Protein AF-A0AAN0IPA4-F1 (afdb_monomer_lite)

Structure (mmCIF, N/CA/C/O backbone):
data_AF-A0AAN0IPA4-F1
#
_entry.id   AF-A0AAN0IPA4-F1
#
loop_
_atom_site.group_PDB
_atom_site.id
_atom_site.type_symbol
_atom_site.label_atom_id
_atom_site.label_alt_id
_atom_site.label_comp_id
_atom_site.label_asym_id
_atom_site.label_entity_id
_atom_site.label_seq_id
_atom_site.pdbx_PDB_ins_code
_atom_site.Cartn_x
_atom_site.Cartn_y
_atom_site.Cartn_z
_atom_site.occupancy
_atom_site.B_iso_or_equiv
_atom_site.auth_seq_id
_atom_site.auth_comp_id
_atom_site.auth_asym_id
_atom_site.auth_atom_id
_atom_site.pdbx_PDB_model_num
ATOM 1 N N . MET A 1 1 ? -4.399 0.364 12.585 1.00 67.50 1 MET A N 1
ATOM 2 C CA . MET A 1 1 ? -4.361 1.709 13.216 1.00 67.50 1 MET A CA 1
ATOM 3 C C . MET A 1 1 ? -5.754 2.049 13.728 1.00 67.50 1 MET A C 1
ATOM 5 O O . MET A 1 1 ? -6.696 1.786 12.995 1.00 67.50 1 MET A O 1
ATOM 9 N N . GLU A 1 2 ? -5.899 2.590 14.943 1.00 70.50 2 GLU A N 1
ATOM 10 C CA . GLU A 1 2 ? -7.195 3.084 15.447 1.00 70.50 2 GLU A CA 1
ATOM 11 C C . GLU A 1 2 ? -7.495 4.494 14.913 1.00 70.50 2 GLU A C 1
ATOM 13 O O . GLU A 1 2 ? -6.605 5.346 14.853 1.00 70.50 2 GLU A O 1
ATOM 18 N N . LEU A 1 3 ? -8.749 4.732 14.540 1.00 69.50 3 LEU A N 1
ATOM 19 C CA . LEU A 1 3 ? -9.300 6.012 14.109 1.00 69.50 3 LEU A CA 1
ATOM 20 C C . LEU A 1 3 ? -10.407 6.475 15.068 1.00 69.50 3 LEU A C 1
ATOM 22 O O . LEU A 1 3 ? -11.011 5.651 15.762 1.00 69.50 3 LEU A O 1
ATOM 26 N N . PRO A 1 4 ? -10.727 7.784 15.094 1.00 69.62 4 PRO A N 1
ATOM 27 C CA . PRO A 1 4 ? -12.034 8.219 15.576 1.00 69.62 4 PRO A CA 1
ATOM 28 C C . PRO A 1 4 ? -13.137 7.497 14.786 1.00 69.62 4 PRO A C 1
ATOM 30 O O . PRO A 1 4 ? -12.984 7.279 13.584 1.00 69.62 4 PRO A O 1
ATOM 33 N N . LEU A 1 5 ? -14.222 7.118 15.469 1.00 67.25 5 LEU A N 1
ATOM 34 C CA . LEU A 1 5 ? -15.332 6.381 14.863 1.00 67.25 5 LEU A CA 1
ATOM 35 C C . LEU A 1 5 ? -15.848 7.141 13.634 1.00 67.25 5 LEU A C 1
ATOM 37 O O . LEU A 1 5 ? -16.244 8.301 13.754 1.00 67.25 5 LEU A O 1
ATOM 41 N N . THR A 1 6 ? -15.820 6.504 12.466 1.00 74.62 6 THR A N 1
ATOM 42 C CA . THR A 1 6 ? -16.321 7.125 11.236 1.00 74.62 6 THR A CA 1
ATOM 43 C C . THR A 1 6 ? -17.845 7.053 11.167 1.00 74.62 6 THR A C 1
ATOM 45 O O . THR A 1 6 ? -18.489 6.300 11.903 1.00 74.62 6 THR A O 1
ATOM 48 N N . VAL A 1 7 ? -18.440 7.806 10.237 1.00 70.44 7 VAL A N 1
ATOM 49 C CA . VAL A 1 7 ? -19.894 7.808 9.987 1.00 70.44 7 VAL A CA 1
ATOM 50 C C . VAL A 1 7 ? -20.424 6.406 9.645 1.00 70.44 7 VAL A C 1
ATOM 52 O O . VAL A 1 7 ? -21.567 6.085 9.961 1.00 70.44 7 VAL A O 1
ATOM 55 N N . HIS A 1 8 ? -19.588 5.543 9.057 1.00 76.44 8 HIS A N 1
ATOM 56 C CA . HIS A 1 8 ? -19.935 4.155 8.728 1.00 76.44 8 HIS A CA 1
ATOM 57 C C . HIS A 1 8 ? -19.647 3.165 9.868 1.00 76.44 8 HIS A C 1
ATOM 59 O O . HIS A 1 8 ? -19.774 1.958 9.678 1.00 76.44 8 HIS A O 1
ATOM 65 N N . GLY A 1 9 ? -19.266 3.652 11.052 1.00 77.81 9 GLY A N 1
ATOM 66 C CA . GLY A 1 9 ? -18.985 2.821 12.221 1.00 77.81 9 GLY A CA 1
ATOM 67 C C . GLY A 1 9 ? -17.629 2.116 12.182 1.00 77.81 9 GLY A C 1
ATOM 68 O O . GLY A 1 9 ? -17.399 1.216 12.989 1.00 77.81 9 GLY A O 1
ATOM 69 N N . ASN A 1 10 ? -16.722 2.511 11.282 1.00 81.44 10 ASN A N 1
ATOM 70 C CA . ASN A 1 10 ? -15.380 1.944 11.236 1.00 81.44 10 ASN A CA 1
ATOM 71 C C . ASN A 1 10 ? -14.501 2.585 12.308 1.00 81.44 10 ASN A C 1
ATOM 73 O O . ASN A 1 10 ? -14.514 3.801 12.511 1.00 81.44 10 ASN A O 1
ATOM 77 N N . LYS A 1 11 ? -13.730 1.747 13.001 1.00 81.75 11 LYS A N 1
ATOM 78 C CA . LYS A 1 11 ? -12.810 2.174 14.064 1.00 81.75 11 LYS A CA 1
ATOM 79 C C . LYS A 1 11 ? -11.352 1.927 13.687 1.00 81.75 11 LYS A C 1
ATOM 81 O O . LYS A 1 11 ? -10.454 2.552 14.247 1.00 81.75 11 LYS A O 1
ATOM 86 N N . TYR A 1 12 ? -11.099 1.040 12.735 1.00 84.06 12 TYR A N 1
ATOM 87 C CA . TYR A 1 12 ? -9.761 0.605 12.381 1.00 84.06 12 TYR A CA 1
ATOM 88 C C . TYR A 1 12 ? -9.463 0.882 10.911 1.00 84.06 12 TYR A C 1
ATOM 90 O O . TYR A 1 12 ? -10.352 0.897 10.064 1.00 84.06 12 TYR A O 1
ATOM 98 N N . VAL A 1 13 ? -8.182 1.080 10.611 1.00 85.38 13 VAL A N 1
ATOM 99 C CA . VAL A 1 13 ? -7.646 0.980 9.250 1.00 85.38 13 VAL A CA 1
ATOM 100 C C . VAL A 1 13 ? -6.780 -0.259 9.173 1.00 85.38 13 VAL A C 1
ATOM 102 O O . VAL A 1 13 ? -5.810 -0.393 9.936 1.00 85.38 13 VAL A O 1
ATOM 105 N N . THR A 1 14 ? -7.124 -1.114 8.218 1.00 87.50 14 THR A N 1
ATOM 106 C CA . THR A 1 14 ? -6.345 -2.277 7.812 1.00 87.50 14 THR A CA 1
ATOM 107 C C . THR A 1 14 ? -5.532 -1.899 6.587 1.00 87.50 14 THR A C 1
ATOM 109 O O . THR A 1 14 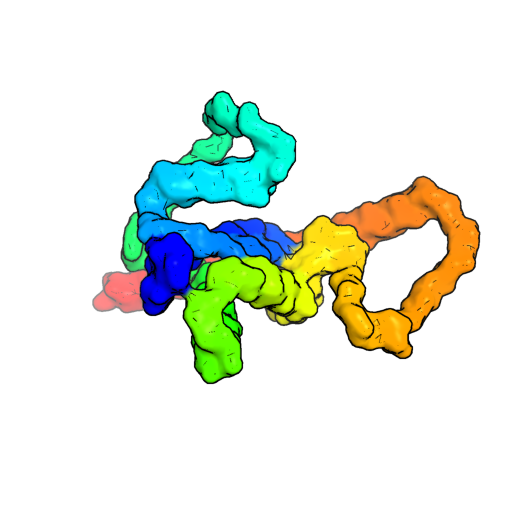? -6.071 -1.383 5.611 1.00 87.50 14 THR A O 1
ATOM 112 N N . VAL A 1 15 ? -4.222 -2.131 6.647 1.00 87.44 15 VAL A N 1
ATOM 113 C CA . VAL A 1 15 ? -3.296 -1.787 5.568 1.00 87.44 15 VAL A CA 1
ATOM 114 C C . VAL A 1 15 ? -2.638 -3.059 5.060 1.00 87.44 15 VAL A C 1
ATOM 116 O O . VAL A 1 15 ? -1.969 -3.757 5.822 1.00 87.44 15 VAL A O 1
ATOM 119 N N . PHE A 1 16 ? -2.796 -3.336 3.771 1.00 87.88 16 PHE A N 1
ATOM 120 C CA . PHE A 1 16 ? -2.086 -4.402 3.079 1.00 87.88 16 PHE A CA 1
ATOM 121 C C . PHE A 1 16 ? -0.888 -3.809 2.347 1.00 87.88 16 PHE A C 1
ATOM 123 O O . PHE A 1 16 ? -1.014 -2.807 1.645 1.00 87.88 16 PHE A O 1
ATOM 130 N N . MET A 1 17 ? 0.282 -4.425 2.523 1.00 86.12 17 MET A N 1
ATOM 131 C CA . MET A 1 17 ? 1.510 -4.001 1.860 1.00 86.12 17 MET A CA 1
ATOM 132 C C . MET A 1 17 ? 2.147 -5.167 1.112 1.00 86.12 17 MET A C 1
ATOM 134 O O . MET A 1 17 ? 2.497 -6.180 1.722 1.00 86.12 17 MET A O 1
ATOM 138 N N . ASP A 1 18 ? 2.403 -4.982 -0.183 1.00 85.44 18 ASP A N 1
ATOM 139 C CA . ASP A 1 18 ? 3.318 -5.857 -0.907 1.00 85.44 18 ASP A CA 1
ATOM 140 C C . ASP A 1 18 ? 4.762 -5.549 -0.496 1.00 85.44 18 ASP A C 1
ATOM 142 O O . ASP A 1 18 ? 5.279 -4.440 -0.657 1.00 85.44 18 ASP A O 1
ATOM 146 N N . TYR A 1 19 ? 5.454 -6.556 0.023 1.00 81.69 19 TYR A N 1
ATOM 147 C CA . TYR A 1 19 ? 6.811 -6.406 0.522 1.00 81.69 19 TYR A CA 1
ATOM 148 C C . TYR A 1 19 ? 7.855 -6.167 -0.575 1.00 81.69 19 TYR A C 1
ATOM 150 O O . TYR A 1 19 ? 8.918 -5.627 -0.250 1.00 81.69 19 TYR A O 1
ATOM 158 N N . LEU A 1 20 ? 7.606 -6.532 -1.836 1.00 79.56 20 LEU A N 1
ATOM 159 C CA . LEU A 1 20 ? 8.566 -6.288 -2.916 1.00 79.56 20 LEU A CA 1
ATOM 160 C C . LEU A 1 20 ? 8.478 -4.845 -3.416 1.00 79.56 20 LEU A C 1
ATOM 162 O O . LEU A 1 20 ? 9.451 -4.092 -3.331 1.00 79.56 20 LEU A O 1
ATOM 166 N N . THR A 1 21 ? 7.310 -4.461 -3.922 1.00 81.19 21 THR A N 1
ATOM 167 C CA . THR A 1 21 ? 7.078 -3.148 -4.538 1.00 81.19 21 THR A CA 1
ATOM 168 C C . THR A 1 21 ? 6.873 -2.047 -3.506 1.00 81.19 21 THR A C 1
ATOM 170 O O . THR A 1 21 ? 7.028 -0.871 -3.828 1.00 81.19 21 THR A O 1
ATOM 173 N N . LYS A 1 22 ? 6.557 -2.420 -2.257 1.00 84.19 22 LYS A N 1
ATOM 174 C CA . LYS A 1 22 ? 6.062 -1.518 -1.208 1.00 84.19 22 LYS A CA 1
ATOM 175 C C . LYS A 1 22 ? 4.728 -0.875 -1.578 1.00 84.19 22 LYS A C 1
ATOM 177 O O . LYS A 1 22 ? 4.413 0.185 -1.046 1.00 84.19 22 LYS A O 1
ATOM 182 N N . TRP A 1 23 ? 3.973 -1.486 -2.493 1.00 87.19 23 TRP A N 1
ATOM 183 C CA . TRP A 1 23 ? 2.603 -1.095 -2.797 1.00 87.19 23 TRP A CA 1
ATOM 184 C C . TRP A 1 23 ? 1.730 -1.240 -1.557 1.00 87.19 23 TRP A C 1
ATOM 186 O O . TRP A 1 23 ? 1.904 -2.187 -0.793 1.00 87.19 23 TRP A O 1
ATOM 196 N N . VAL A 1 24 ? 0.831 -0.283 -1.359 1.00 89.31 24 VAL A N 1
ATOM 197 C CA . VAL A 1 24 ? 0.000 -0.169 -0.167 1.00 89.31 24 VAL A CA 1
ATOM 198 C C . VAL A 1 24 ? -1.440 0.069 -0.572 1.00 89.31 24 VAL A C 1
ATOM 200 O O . VAL A 1 24 ? -1.724 0.974 -1.357 1.00 89.31 24 VAL A O 1
ATOM 203 N N . GLU A 1 25 ? -2.336 -0.681 0.056 1.00 89.31 25 GLU A N 1
ATOM 204 C CA . GLU A 1 25 ? -3.775 -0.455 0.006 1.00 89.31 25 GLU A CA 1
ATOM 205 C C . GLU A 1 25 ? -4.329 -0.415 1.426 1.00 89.31 25 GLU A C 1
ATOM 207 O O . GLU A 1 25 ? -3.906 -1.182 2.292 1.00 89.31 25 GLU A O 1
ATOM 212 N N . ALA A 1 26 ? -5.231 0.530 1.685 1.00 89.38 26 ALA A N 1
ATOM 213 C CA . ALA A 1 26 ? -5.757 0.785 3.019 1.00 89.38 26 ALA A CA 1
ATOM 214 C C . ALA A 1 26 ? -7.278 0.778 2.971 1.00 89.38 26 ALA A C 1
ATOM 216 O O . ALA A 1 26 ? -7.870 1.482 2.151 1.00 89.38 26 ALA A O 1
ATOM 217 N N . PHE A 1 27 ? -7.877 0.017 3.880 1.00 87.88 27 PHE A N 1
ATOM 218 C CA . PHE A 1 27 ? -9.312 -0.206 3.952 1.00 87.88 27 PHE A CA 1
ATOM 219 C C . PHE A 1 27 ? -9.818 0.109 5.356 1.00 87.88 27 PHE A C 1
ATOM 221 O O . PHE A 1 27 ? -9.127 -0.192 6.340 1.00 87.88 27 PHE A O 1
ATOM 228 N N . PRO A 1 28 ? -11.006 0.714 5.471 1.00 87.00 28 PRO A N 1
ATOM 229 C CA . PRO A 1 28 ? -11.649 0.875 6.758 1.00 87.00 28 PRO A CA 1
ATOM 230 C C . PRO A 1 28 ? -12.176 -0.479 7.254 1.00 87.00 28 PRO A C 1
ATOM 232 O O . PRO A 1 28 ? -12.646 -1.304 6.473 1.00 87.00 28 PRO A O 1
ATOM 235 N N . ALA A 1 29 ? -12.081 -0.711 8.559 1.00 85.19 29 ALA A N 1
ATOM 236 C CA . ALA A 1 29 ? -12.524 -1.934 9.211 1.00 85.19 29 ALA A CA 1
ATOM 237 C C . ALA A 1 29 ? -13.272 -1.617 10.514 1.00 85.19 29 ALA A C 1
ATOM 239 O O . ALA A 1 29 ? -12.876 -0.743 11.298 1.00 85.19 29 ALA A O 1
ATOM 240 N N . ALA A 1 30 ? -14.360 -2.347 10.754 1.00 80.88 30 ALA A N 1
ATOM 241 C CA . ALA A 1 30 ? -15.161 -2.219 11.968 1.00 80.88 30 ALA A CA 1
ATOM 242 C C . ALA A 1 30 ? -14.465 -2.852 13.185 1.00 80.88 30 ALA A C 1
ATOM 244 O O . ALA A 1 30 ? -14.534 -2.307 14.287 1.00 80.88 30 ALA A O 1
ATOM 245 N N . ASP A 1 31 ? -13.744 -3.957 12.981 1.00 80.56 31 ASP A N 1
ATOM 246 C CA . ASP A 1 31 ? -13.006 -4.671 14.020 1.00 80.56 31 ASP A CA 1
ATOM 247 C C . ASP A 1 31 ? -11.623 -5.147 13.533 1.00 80.56 31 ASP A C 1
ATOM 249 O O . ASP A 1 31 ? -11.317 -5.132 12.340 1.00 80.56 31 ASP A O 1
ATOM 253 N N . GLU A 1 32 ? -10.765 -5.524 14.484 1.00 81.12 32 GLU A N 1
ATOM 254 C CA . GLU A 1 32 ? -9.395 -6.007 14.251 1.00 81.12 32 GLU A CA 1
ATOM 255 C C . GLU A 1 32 ? -9.285 -7.543 14.272 1.00 81.12 32 GLU A C 1
ATOM 257 O O . GLU A 1 32 ? -8.198 -8.099 14.457 1.00 81.12 32 GLU A O 1
ATOM 262 N N . THR A 1 33 ? -10.412 -8.252 14.130 1.00 83.44 33 THR A N 1
ATOM 263 C CA . THR A 1 33 ? -10.424 -9.716 14.203 1.00 83.44 33 THR A CA 1
ATOM 264 C C . THR A 1 33 ? -9.683 -10.333 13.018 1.00 83.44 33 THR A C 1
ATOM 266 O O . THR A 1 33 ? -9.640 -9.790 11.911 1.00 83.44 33 THR A O 1
ATOM 269 N N . SER A 1 34 ? -9.073 -11.501 13.241 1.00 75.62 34 SER A N 1
ATOM 270 C CA . SER A 1 34 ? -8.354 -12.206 12.171 1.00 75.62 34 SER A CA 1
ATOM 271 C C . SER A 1 34 ? -9.301 -12.624 11.045 1.00 75.62 34 SER A C 1
ATOM 273 O O . SER A 1 34 ? -8.896 -12.647 9.887 1.00 75.62 34 SER A O 1
ATOM 275 N N . GLU A 1 35 ? -10.553 -12.928 11.380 1.00 79.25 35 GLU A N 1
ATOM 276 C CA . GLU A 1 35 ? -11.618 -13.276 10.451 1.00 79.25 35 GLU A CA 1
ATOM 277 C C . GLU A 1 35 ? -11.979 -12.089 9.551 1.00 79.25 35 GLU A C 1
ATOM 279 O O . GLU A 1 35 ? -11.977 -12.240 8.329 1.00 79.25 35 GLU A O 1
ATOM 284 N N . ALA A 1 36 ? -12.211 -10.901 10.122 1.00 81.38 36 ALA A N 1
ATOM 285 C CA . ALA A 1 36 ? -12.517 -9.704 9.340 1.00 81.38 36 ALA A CA 1
ATOM 286 C C . ALA A 1 36 ? -11.356 -9.308 8.419 1.00 81.38 36 ALA A C 1
ATOM 288 O O . ALA A 1 36 ? -11.566 -9.023 7.240 1.00 81.38 36 ALA A O 1
ATOM 289 N N . ILE A 1 37 ? -10.117 -9.358 8.922 1.00 83.12 37 ILE A N 1
ATOM 290 C CA . ILE A 1 37 ? -8.920 -9.075 8.117 1.00 83.12 37 ILE A CA 1
ATOM 291 C C . ILE A 1 37 ? -8.762 -10.102 6.990 1.00 83.12 37 ILE A C 1
ATOM 293 O O . ILE A 1 37 ? -8.400 -9.730 5.874 1.00 83.12 37 ILE A O 1
ATOM 297 N N . ALA A 1 38 ? -9.033 -11.384 7.254 1.00 82.12 38 ALA A N 1
ATOM 298 C CA . ALA A 1 38 ? -8.961 -12.421 6.231 1.00 82.12 38 ALA A CA 1
ATOM 299 C C . ALA A 1 38 ? -9.985 -12.178 5.118 1.00 82.12 38 ALA A C 1
ATOM 301 O O . ALA A 1 38 ? -9.611 -12.265 3.950 1.00 82.12 38 ALA A O 1
ATOM 302 N N . ILE A 1 39 ? -11.228 -11.839 5.477 1.00 81.62 39 ILE A N 1
ATOM 303 C CA . ILE A 1 39 ? -12.301 -11.514 4.526 1.00 81.62 39 ILE A CA 1
ATOM 304 C C . ILE A 1 39 ? -11.916 -10.302 3.673 1.00 81.62 39 ILE A C 1
ATOM 306 O O . ILE A 1 39 ? -12.011 -10.369 2.450 1.00 81.62 39 ILE A O 1
ATOM 310 N N . LEU A 1 40 ? -11.417 -9.227 4.296 1.00 84.44 40 LEU A N 1
ATOM 311 C CA . LEU A 1 40 ? -10.922 -8.050 3.572 1.00 84.44 40 LEU A CA 1
ATOM 312 C C . LEU A 1 40 ? -9.794 -8.414 2.604 1.00 84.44 40 LEU A C 1
ATOM 314 O O . LEU A 1 40 ? -9.804 -7.974 1.461 1.00 84.44 40 LEU A O 1
ATOM 318 N N . LEU A 1 41 ? -8.837 -9.243 3.032 1.00 83.81 41 LEU A N 1
ATOM 319 C CA . LEU A 1 41 ? -7.732 -9.663 2.174 1.00 83.81 41 LEU A CA 1
ATOM 320 C C . LEU A 1 41 ? -8.234 -10.383 0.917 1.00 83.81 41 LEU A C 1
ATOM 322 O O . LEU A 1 41 ? -7.754 -10.100 -0.178 1.00 83.81 41 LEU A O 1
ATOM 326 N N . ALA A 1 42 ? -9.168 -11.325 1.038 1.00 79.75 42 ALA A N 1
ATOM 327 C CA . ALA A 1 42 ? -9.629 -12.019 -0.159 1.00 79.75 42 ALA A CA 1
ATOM 328 C C . ALA A 1 42 ? -10.509 -11.144 -1.035 1.00 79.75 42 ALA A C 1
ATOM 330 O O . ALA A 1 42 ? -10.289 -11.125 -2.240 1.00 79.75 42 ALA A O 1
ATOM 331 N N . ASN A 1 43 ? -11.466 -10.430 -0.447 1.00 80.94 43 ASN A N 1
ATOM 332 C CA . ASN A 1 43 ? -12.444 -9.682 -1.225 1.00 80.94 43 ASN A CA 1
ATOM 333 C C . ASN A 1 43 ? -11.818 -8.464 -1.899 1.00 80.94 43 ASN A C 1
ATOM 335 O O . ASN A 1 43 ? -12.138 -8.184 -3.043 1.00 80.94 43 ASN A O 1
ATOM 339 N N . GLU A 1 44 ? -10.916 -7.756 -1.220 1.00 83.25 44 GLU A N 1
ATOM 340 C CA . GLU A 1 44 ? -10.379 -6.499 -1.746 1.00 83.25 44 GLU A CA 1
ATOM 341 C C . GLU A 1 44 ? -9.083 -6.698 -2.539 1.00 83.25 44 GLU A C 1
ATOM 343 O O . GLU A 1 44 ? -8.864 -6.018 -3.537 1.00 83.25 44 GLU A O 1
ATOM 348 N N . ILE A 1 45 ? -8.217 -7.636 -2.130 1.00 82.69 45 ILE A N 1
ATOM 349 C CA . ILE A 1 45 ? -6.871 -7.770 -2.718 1.00 82.69 45 ILE A CA 1
ATOM 350 C C . ILE A 1 45 ? -6.781 -8.918 -3.723 1.00 82.69 45 ILE A C 1
ATOM 352 O O . ILE A 1 45 ? -6.166 -8.768 -4.777 1.00 82.69 45 ILE A O 1
ATOM 356 N N . ILE A 1 46 ? -7.333 -10.089 -3.403 1.00 76.50 46 ILE A N 1
ATOM 357 C CA . ILE A 1 46 ? -7.036 -11.318 -4.163 1.00 76.50 46 ILE A CA 1
ATOM 358 C C . ILE A 1 46 ? -8.109 -11.611 -5.205 1.00 76.50 46 ILE A C 1
ATOM 360 O O . ILE A 1 46 ? -7.785 -11.953 -6.342 1.00 76.50 46 ILE A O 1
ATOM 364 N N . PHE A 1 47 ? -9.373 -11.452 -4.828 1.00 76.50 47 PHE A N 1
ATOM 365 C CA . PHE A 1 47 ? -10.536 -11.728 -5.659 1.00 76.50 47 PHE A CA 1
ATOM 366 C C . PHE A 1 47 ? -11.501 -10.532 -5.693 1.00 76.50 47 PHE A C 1
ATOM 368 O O . PHE A 1 47 ? -12.678 -10.692 -5.381 1.00 76.50 47 PHE A O 1
ATOM 375 N N . PRO A 1 48 ? -11.061 -9.345 -6.156 1.00 63.53 48 PRO A N 1
ATOM 376 C CA . PRO A 1 48 ? -11.927 -8.165 -6.265 1.00 63.53 48 PRO A CA 1
ATOM 377 C C . PRO A 1 48 ? -13.114 -8.327 -7.229 1.00 63.53 48 PRO A C 1
ATOM 379 O O . PRO A 1 48 ? -13.937 -7.419 -7.351 1.00 63.53 48 PRO A O 1
ATOM 382 N N . HIS A 1 49 ? -13.217 -9.457 -7.942 1.00 58.31 49 HIS A N 1
ATOM 383 C CA . HIS A 1 49 ? -14.206 -9.658 -8.997 1.00 58.31 49 HIS A CA 1
ATOM 384 C C . HIS A 1 49 ? -15.059 -10.936 -8.918 1.00 58.31 49 HIS A C 1
ATOM 386 O O . HIS A 1 49 ? -16.007 -11.001 -9.693 1.00 58.31 49 HIS A O 1
ATOM 392 N N . GLU A 1 50 ? -14.834 -11.892 -8.003 1.00 53.03 50 GLU A N 1
ATOM 393 C CA . GLU A 1 50 ? -15.712 -13.078 -7.854 1.00 53.03 50 GLU A CA 1
ATOM 394 C C . GLU A 1 50 ? -15.691 -13.675 -6.428 1.00 53.03 50 GLU A C 1
ATOM 396 O O . GLU A 1 50 ? -14.642 -13.744 -5.789 1.00 53.03 50 GLU A O 1
ATOM 401 N N . ASP A 1 51 ? -16.850 -14.163 -5.957 1.00 50.03 51 ASP A N 1
ATOM 402 C CA . ASP A 1 51 ? -17.033 -14.887 -4.688 1.00 50.03 51 ASP A CA 1
ATOM 403 C C . ASP A 1 51 ? -16.323 -16.255 -4.715 1.00 50.03 51 ASP A C 1
ATOM 405 O O . ASP A 1 51 ? -16.893 -17.258 -5.155 1.00 50.03 51 ASP A O 1
ATOM 409 N N . VAL A 1 52 ? -15.081 -16.331 -4.223 1.00 47.44 52 VAL A N 1
ATOM 410 C CA . VAL A 1 52 ? -14.365 -17.610 -4.073 1.00 47.44 52 VAL A CA 1
ATOM 411 C C . VAL A 1 52 ? -13.609 -17.690 -2.743 1.00 47.44 52 VAL A C 1
ATOM 413 O O . VAL A 1 52 ? -12.617 -17.007 -2.510 1.00 47.44 52 VAL A O 1
ATOM 416 N N . TYR A 1 53 ? -14.034 -18.633 -1.902 1.00 49.59 53 TYR A N 1
ATOM 417 C CA . TYR A 1 53 ? -13.238 -19.279 -0.851 1.00 49.59 53 TYR A CA 1
ATOM 418 C C . TYR A 1 53 ? -13.498 -20.797 -0.933 1.00 49.59 53 TYR A C 1
ATOM 420 O O . TYR A 1 53 ? -14.625 -21.183 -1.246 1.00 49.59 53 TYR A O 1
ATOM 428 N N . PRO A 1 54 ? -12.513 -21.682 -0.665 1.00 53.78 54 PRO A N 1
ATOM 429 C CA . PRO A 1 54 ? -11.509 -21.547 0.382 1.00 53.78 54 PRO A CA 1
ATOM 430 C C . PRO A 1 54 ?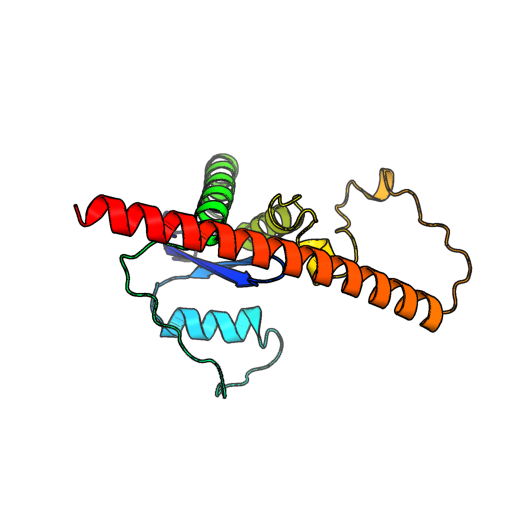 -10.063 -21.467 -0.118 1.00 53.78 54 PRO A C 1
ATOM 432 O O . PRO A 1 54 ? -9.631 -22.137 -1.051 1.00 53.78 54 PRO A O 1
ATOM 435 N N . PHE A 1 55 ? -9.308 -20.655 0.609 1.00 56.78 55 PHE A N 1
ATOM 436 C CA . PHE A 1 55 ? -7.883 -20.404 0.488 1.00 56.78 55 PHE A CA 1
ATOM 437 C C . PHE A 1 55 ? -7.034 -21.679 0.611 1.00 56.78 55 PHE A C 1
ATOM 439 O O . PHE A 1 55 ? -7.028 -22.327 1.657 1.00 56.78 55 PHE A O 1
ATOM 446 N N . THR A 1 56 ? -6.241 -22.003 -0.411 1.00 54.94 56 THR A N 1
ATOM 447 C CA . THR A 1 56 ? -5.232 -23.070 -0.337 1.00 54.94 56 THR A CA 1
ATOM 448 C C . THR A 1 56 ? -3.836 -22.475 -0.525 1.00 54.94 56 THR A C 1
ATOM 450 O O . THR A 1 56 ? -3.432 -22.206 -1.652 1.00 54.94 56 THR A O 1
ATOM 453 N N . GLY A 1 57 ? -3.094 -22.259 0.571 1.00 57.94 57 GLY A N 1
ATOM 454 C CA . GLY A 1 57 ? -1.636 -22.058 0.516 1.00 57.94 57 GLY A CA 1
ATOM 455 C C . GLY A 1 57 ? -1.033 -20.833 1.216 1.00 57.94 57 GLY A C 1
ATOM 456 O O . GLY A 1 57 ? 0.189 -20.718 1.204 1.00 57.94 57 GLY A O 1
ATOM 457 N N . ILE A 1 58 ? -1.812 -19.934 1.839 1.00 62.59 58 ILE A N 1
ATOM 458 C CA . ILE A 1 58 ? -1.220 -18.876 2.684 1.00 62.59 58 ILE A CA 1
ATOM 459 C C . ILE A 1 58 ? -0.823 -19.453 4.036 1.00 62.59 58 ILE A C 1
ATOM 461 O O . ILE A 1 58 ? -1.658 -19.921 4.810 1.00 62.59 58 ILE A O 1
ATOM 465 N N . GLU A 1 59 ? 0.468 -19.371 4.331 1.00 59.88 59 GLU A N 1
ATOM 466 C CA . GLU A 1 59 ? 1.010 -19.686 5.642 1.00 59.88 59 GLU A CA 1
ATOM 467 C C . GLU A 1 59 ? 0.945 -18.442 6.533 1.00 59.88 59 GLU A C 1
ATOM 469 O O . GL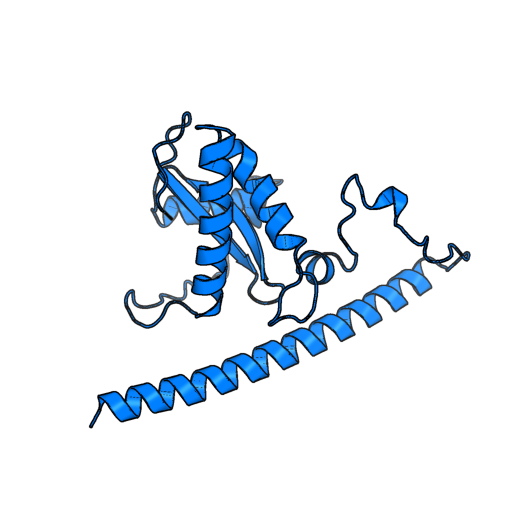U A 1 59 ? 1.548 -17.406 6.240 1.00 59.88 59 GLU A O 1
ATOM 474 N N . LYS A 1 60 ? 0.200 -18.532 7.641 1.00 62.94 60 LYS A N 1
ATOM 475 C CA . LYS A 1 60 ? 0.187 -17.475 8.654 1.00 62.94 60 LYS A CA 1
ATOM 476 C C . LYS A 1 60 ? 1.526 -17.477 9.383 1.00 62.94 60 LYS A C 1
ATOM 478 O O . LYS A 1 60 ? 1.785 -18.335 10.225 1.00 62.94 60 LYS A O 1
ATOM 483 N N . ILE A 1 61 ? 2.349 -16.473 9.112 1.00 62.28 61 ILE A N 1
ATOM 484 C CA . ILE A 1 61 ? 3.561 -16.225 9.889 1.00 62.28 61 ILE A CA 1
ATOM 485 C C . ILE A 1 61 ? 3.152 -15.422 11.124 1.00 62.28 61 ILE A C 1
ATOM 487 O O . ILE A 1 61 ? 2.874 -14.227 11.046 1.00 62.28 61 ILE A O 1
ATOM 491 N N . ASN A 1 62 ? 3.086 -16.084 12.278 1.00 53.34 62 ASN A N 1
ATOM 492 C CA . ASN A 1 62 ? 2.848 -15.399 13.544 1.00 53.34 62 ASN A CA 1
ATOM 493 C C . ASN A 1 62 ? 4.120 -14.642 13.950 1.00 53.34 62 ASN A C 1
ATOM 495 O O . ASN A 1 62 ? 5.088 -15.244 14.411 1.00 53.34 62 ASN A O 1
ATOM 499 N N . THR A 1 63 ? 4.122 -13.319 13.813 1.00 50.03 63 THR A N 1
ATOM 500 C CA . THR A 1 63 ? 5.117 -12.468 14.471 1.00 50.03 63 THR A CA 1
ATOM 501 C C . THR A 1 63 ? 4.707 -12.275 15.927 1.00 50.03 63 THR A C 1
ATOM 503 O O . THR A 1 63 ? 3.653 -11.704 16.202 1.00 50.03 63 THR A O 1
ATOM 506 N N . THR A 1 64 ? 5.509 -12.769 16.874 1.00 40.94 64 THR A N 1
ATOM 507 C CA . THR A 1 64 ? 5.274 -12.578 18.312 1.00 40.94 64 THR A CA 1
ATOM 508 C C . THR A 1 64 ? 5.216 -11.082 18.627 1.00 40.94 64 THR A C 1
ATOM 510 O O . THR A 1 64 ? 6.119 -10.327 18.270 1.00 40.94 64 THR A O 1
ATOM 513 N N . SER A 1 65 ? 4.156 -10.665 19.314 1.00 41.28 65 SER A N 1
ATOM 514 C CA . SER A 1 65 ? 3.619 -9.302 19.438 1.00 41.28 65 SER A CA 1
ATOM 515 C C . SER A 1 65 ? 4.536 -8.205 20.015 1.00 41.28 65 SER A C 1
ATOM 517 O O . SER A 1 65 ? 4.078 -7.078 20.185 1.00 41.28 65 SER A O 1
ATOM 519 N N . HIS A 1 66 ? 5.819 -8.462 20.302 1.00 45.34 66 HIS A N 1
ATOM 520 C CA . HIS A 1 66 ? 6.704 -7.492 20.976 1.00 45.34 66 HIS A CA 1
ATOM 521 C C . HIS A 1 66 ? 8.169 -7.476 20.500 1.00 45.34 66 HIS A C 1
ATOM 523 O O . HIS A 1 66 ? 9.008 -6.862 21.158 1.00 45.34 66 HIS A O 1
ATOM 529 N N . LEU A 1 67 ? 8.518 -8.110 19.376 1.00 35.81 67 LEU A N 1
ATOM 530 C CA . LEU A 1 67 ? 9.878 -8.031 18.828 1.00 35.81 67 LEU A CA 1
ATOM 531 C C . LEU A 1 67 ? 9.859 -7.285 17.493 1.00 35.81 67 LEU A C 1
ATOM 533 O O . LEU A 1 67 ? 9.653 -7.898 16.458 1.00 35.81 67 LEU A O 1
ATOM 537 N N . GLN A 1 68 ? 10.063 -5.964 17.563 1.00 41.22 68 GLN A N 1
ATOM 538 C CA . GLN A 1 68 ? 10.322 -5.048 16.443 1.00 41.22 68 GLN A CA 1
ATOM 539 C C . GLN A 1 68 ? 9.356 -5.221 15.263 1.00 41.22 68 GLN A C 1
ATOM 541 O O . GLN A 1 68 ? 9.579 -6.055 14.384 1.00 41.22 68 GLN A O 1
ATOM 546 N N . MET A 1 69 ? 8.325 -4.367 15.191 1.00 49.28 69 MET A N 1
ATOM 547 C CA . MET A 1 69 ? 7.700 -4.116 13.893 1.00 49.28 69 MET A CA 1
ATOM 548 C C . MET A 1 69 ? 8.826 -3.856 12.892 1.00 49.28 69 MET A C 1
ATOM 550 O O . MET A 1 69 ? 9.774 -3.126 13.192 1.00 49.28 69 MET A O 1
ATOM 554 N N . ASP A 1 70 ? 8.781 -4.532 11.742 1.00 64.69 70 ASP A N 1
ATOM 555 C CA . ASP A 1 70 ? 9.770 -4.303 10.698 1.00 64.69 70 ASP A CA 1
ATOM 556 C C . ASP A 1 70 ? 9.843 -2.789 10.477 1.00 64.69 70 ASP A C 1
ATOM 558 O O . ASP A 1 70 ? 8.816 -2.138 10.279 1.00 64.69 70 ASP A O 1
ATOM 562 N N . LYS A 1 71 ? 11.046 -2.214 10.549 1.00 69.94 71 LYS A N 1
ATOM 563 C CA . LYS A 1 71 ? 11.281 -0.773 10.397 1.00 69.94 71 LYS A CA 1
ATOM 564 C C . LYS A 1 71 ? 10.589 -0.219 9.146 1.00 69.94 71 LYS A C 1
ATOM 566 O O . LYS A 1 71 ? 10.218 0.950 9.098 1.00 69.94 71 LYS A O 1
ATOM 571 N N . LEU A 1 72 ? 10.405 -1.063 8.131 1.00 71.56 72 LEU A N 1
ATOM 572 C CA . LEU A 1 72 ? 9.627 -0.763 6.934 1.00 71.56 72 LEU A CA 1
ATOM 573 C C . LEU A 1 72 ? 8.144 -0.497 7.229 1.00 71.56 72 LEU A C 1
ATOM 575 O O . LEU A 1 72 ? 7.614 0.514 6.771 1.00 71.56 72 LEU A O 1
ATOM 579 N N . VAL A 1 73 ? 7.500 -1.369 8.004 1.00 73.88 73 VAL A N 1
ATOM 580 C CA . VAL A 1 73 ? 6.105 -1.220 8.438 1.00 73.88 73 VAL A CA 1
ATOM 581 C C . VAL A 1 73 ? 5.962 0.015 9.324 1.00 73.88 73 VAL A C 1
ATOM 583 O O . VAL A 1 73 ? 5.047 0.797 9.106 1.00 73.88 73 VAL A O 1
ATOM 586 N N . GLU A 1 74 ? 6.903 0.272 10.237 1.00 78.69 74 GLU A N 1
ATOM 587 C CA . GLU A 1 74 ? 6.875 1.475 11.088 1.00 78.69 74 GLU A CA 1
ATOM 588 C C . GLU A 1 74 ? 6.986 2.779 10.280 1.00 78.69 74 GLU A C 1
ATOM 590 O O . GLU A 1 74 ? 6.315 3.770 10.573 1.00 78.69 74 GLU A O 1
ATOM 595 N N . ILE A 1 75 ? 7.847 2.806 9.255 1.00 79.19 75 ILE A N 1
ATOM 596 C CA . ILE A 1 75 ? 7.990 3.973 8.373 1.00 79.19 75 ILE A CA 1
ATOM 597 C C . ILE A 1 75 ? 6.715 4.178 7.554 1.00 79.19 75 ILE A C 1
ATOM 599 O O . ILE A 1 75 ? 6.256 5.315 7.431 1.00 79.19 75 ILE A O 1
ATOM 603 N N . MET A 1 76 ? 6.160 3.102 6.993 1.00 83.38 76 MET A N 1
ATOM 604 C CA . MET A 1 76 ? 4.909 3.145 6.240 1.00 83.38 76 MET A CA 1
ATOM 605 C C . MET A 1 76 ? 3.768 3.664 7.115 1.00 83.38 76 MET A C 1
ATOM 607 O O . MET A 1 76 ? 3.134 4.651 6.745 1.00 83.38 76 MET A O 1
ATOM 611 N N . ASP A 1 77 ? 3.563 3.046 8.278 1.00 83.06 77 ASP A N 1
ATOM 612 C CA . ASP A 1 77 ? 2.511 3.405 9.226 1.00 83.06 77 ASP A CA 1
ATOM 613 C C . ASP A 1 77 ? 2.629 4.876 9.633 1.00 83.06 77 ASP A C 1
ATOM 615 O O . ASP A 1 77 ? 1.673 5.630 9.494 1.00 83.06 77 ASP A O 1
ATOM 619 N N . ARG A 1 78 ? 3.835 5.352 9.975 1.00 83.62 78 ARG A N 1
ATOM 620 C CA . ARG A 1 78 ? 4.062 6.766 10.309 1.00 83.62 78 ARG A CA 1
ATOM 621 C C . ARG A 1 78 ? 3.682 7.725 9.177 1.00 83.62 78 ARG A C 1
ATOM 623 O O . ARG A 1 78 ? 3.132 8.793 9.444 1.00 83.62 78 ARG A O 1
ATOM 630 N N . ILE A 1 79 ? 4.009 7.392 7.927 1.00 84.62 79 ILE A N 1
ATOM 631 C CA . ILE A 1 79 ? 3.693 8.256 6.780 1.00 84.62 79 ILE A CA 1
ATOM 632 C C . ILE A 1 79 ? 2.184 8.267 6.522 1.00 84.62 79 ILE A C 1
ATOM 634 O O . ILE A 1 79 ? 1.612 9.347 6.372 1.00 84.62 79 ILE A O 1
ATOM 638 N N . LEU A 1 80 ? 1.540 7.097 6.501 1.00 83.75 80 LEU A N 1
ATOM 639 C CA . LEU A 1 80 ? 0.093 6.988 6.303 1.00 83.75 80 LEU A CA 1
ATOM 640 C C . LEU A 1 80 ? -0.666 7.694 7.423 1.00 83.75 80 LEU A C 1
ATOM 642 O O . LEU A 1 80 ? -1.567 8.480 7.148 1.00 83.75 80 LEU A O 1
ATOM 646 N N . HIS A 1 81 ? -0.242 7.510 8.671 1.00 84.38 81 HIS A N 1
ATOM 647 C CA . HIS A 1 81 ? -0.815 8.193 9.823 1.00 84.38 81 HIS A CA 1
ATOM 648 C C . HIS A 1 81 ? -0.708 9.715 9.678 1.00 84.38 81 HIS A C 1
ATOM 650 O O . HIS A 1 81 ? -1.682 10.428 9.905 1.00 84.38 81 HIS A O 1
ATOM 656 N N . ALA A 1 82 ? 0.444 10.233 9.236 1.00 86.38 82 ALA A N 1
ATOM 657 C CA . ALA A 1 82 ? 0.618 11.663 8.992 1.00 86.38 82 ALA A CA 1
ATOM 658 C C . ALA A 1 82 ? -0.277 12.183 7.850 1.00 86.38 82 ALA A C 1
ATOM 660 O O . ALA A 1 82 ? -0.826 13.281 7.952 1.00 86.38 82 ALA A O 1
ATOM 661 N N . MET A 1 83 ? -0.446 11.403 6.777 1.00 87.31 83 MET A N 1
ATOM 662 C CA . MET A 1 83 ? -1.351 11.736 5.672 1.00 87.31 83 MET A CA 1
ATOM 663 C C . MET A 1 83 ? -2.810 11.776 6.137 1.00 87.31 83 MET A C 1
ATOM 665 O O . MET A 1 83 ? -3.494 12.768 5.888 1.00 87.31 83 MET A O 1
ATOM 669 N N . ILE A 1 84 ? -3.257 10.744 6.857 1.00 84.00 84 ILE A N 1
ATOM 670 C CA . ILE A 1 84 ? -4.612 10.630 7.413 1.00 84.00 84 ILE A CA 1
ATOM 671 C C . ILE A 1 84 ? -4.874 11.767 8.404 1.00 84.00 84 ILE A C 1
ATOM 673 O O . ILE A 1 84 ? -5.876 12.462 8.269 1.00 84.00 84 ILE A O 1
ATOM 677 N N . ALA A 1 85 ? -3.960 12.031 9.341 1.00 83.94 85 ALA A N 1
ATOM 678 C CA . ALA A 1 85 ? -4.107 13.110 10.318 1.00 83.94 85 ALA A CA 1
ATOM 679 C C . ALA A 1 85 ? -4.223 14.489 9.647 1.00 83.94 85 ALA A C 1
ATOM 681 O O . ALA A 1 85 ? -5.063 15.306 10.025 1.00 83.94 85 ALA A O 1
ATOM 682 N N . LYS A 1 86 ? -3.413 14.740 8.609 1.00 84.56 86 LYS A N 1
ATOM 683 C CA . LYS A 1 86 ? -3.485 15.982 7.831 1.00 84.56 86 LYS A CA 1
ATOM 684 C C . LYS A 1 86 ? -4.797 16.106 7.057 1.00 84.56 86 LYS A C 1
ATOM 686 O O . LYS A 1 86 ? -5.299 17.211 6.902 1.00 84.56 86 LYS A O 1
ATOM 691 N N . TYR A 1 87 ? -5.333 15.006 6.538 1.00 78.69 87 TYR A N 1
ATOM 692 C CA . TYR A 1 87 ? -6.570 15.038 5.760 1.00 78.69 87 TYR A CA 1
ATOM 693 C C . TYR A 1 87 ? -7.812 15.140 6.652 1.00 78.69 87 TYR A C 1
ATOM 695 O O . TYR A 1 87 ? -8.736 15.890 6.341 1.00 78.69 87 TYR A O 1
ATOM 703 N N . SER A 1 88 ? -7.795 14.456 7.799 1.00 79.38 88 SER A N 1
ATOM 704 C CA . SER A 1 88 ? -8.853 14.495 8.812 1.00 79.38 88 SER A CA 1
ATOM 705 C C . SER A 1 88 ? -9.094 15.915 9.334 1.00 79.38 88 SER A C 1
ATOM 707 O O . SER A 1 88 ? -10.243 16.324 9.477 1.00 79.38 88 SER A O 1
ATOM 709 N N . SER A 1 89 ? -8.037 16.718 9.515 1.00 76.94 89 SER A N 1
ATOM 710 C CA . SER A 1 89 ? -8.178 18.118 9.939 1.00 76.94 89 SER A CA 1
ATOM 711 C C . SER A 1 89 ? -8.760 19.051 8.870 1.00 76.94 89 SER A C 1
ATOM 713 O O . SER A 1 89 ? -9.253 20.124 9.212 1.00 76.94 89 SER A O 1
ATOM 715 N N . LEU A 1 90 ? -8.714 18.667 7.588 1.00 73.75 90 LEU A N 1
ATOM 716 C CA . LEU A 1 90 ? -9.153 19.502 6.465 1.00 73.75 90 LEU A CA 1
ATOM 717 C C . LEU A 1 90 ? -10.566 19.171 5.963 1.00 73.75 90 LEU A C 1
ATOM 719 O O . LEU A 1 90 ? -11.240 20.071 5.472 1.00 73.75 90 LEU A O 1
ATOM 723 N N . GLN A 1 91 ? -10.986 17.901 6.014 1.00 64.44 91 GLN A N 1
ATOM 724 C CA . GLN A 1 91 ? -12.174 17.406 5.290 1.00 64.44 91 GLN A CA 1
ATOM 725 C C . GLN A 1 91 ? -13.184 16.620 6.156 1.00 64.44 91 GLN A C 1
ATOM 727 O O . GLN A 1 91 ? -14.203 16.170 5.635 1.00 64.44 91 GLN A O 1
ATOM 732 N N . GLY A 1 92 ? -12.962 16.483 7.471 1.00 64.19 92 GLY A N 1
ATOM 733 C CA . GLY A 1 92 ? -13.939 15.892 8.401 1.00 64.19 92 GLY A CA 1
ATOM 734 C C . GLY A 1 92 ? -14.032 14.354 8.385 1.00 64.19 92 GLY A C 1
ATOM 735 O O . GLY A 1 92 ? -13.085 13.665 8.009 1.00 64.19 92 GLY A O 1
ATOM 736 N N . GLU A 1 93 ? -15.174 13.819 8.843 1.00 67.06 93 GLU A N 1
ATOM 737 C CA . GLU A 1 93 ? -15.418 12.408 9.234 1.00 67.06 93 GLU A CA 1
ATOM 738 C C . GLU A 1 93 ? -15.491 11.385 8.076 1.00 67.06 93 GLU A C 1
ATOM 740 O O . GLU A 1 93 ? -15.636 10.187 8.316 1.00 67.06 93 GLU A O 1
ATOM 745 N N . ASN A 1 94 ? -15.339 11.811 6.817 1.00 74.50 94 ASN A N 1
ATOM 746 C CA . ASN A 1 94 ? -15.484 10.953 5.628 1.00 74.50 94 ASN A CA 1
ATOM 747 C C . ASN A 1 94 ? -14.214 10.158 5.273 1.00 74.50 94 ASN A C 1
ATOM 749 O O . ASN A 1 94 ? -13.975 9.860 4.103 1.00 74.50 94 ASN A O 1
ATOM 753 N N . LEU A 1 95 ? -13.379 9.828 6.263 1.00 77.19 95 LEU A N 1
ATOM 754 C CA . LEU A 1 95 ? -12.083 9.162 6.064 1.00 77.19 95 LEU A CA 1
ATOM 755 C C . LEU A 1 95 ? -12.185 7.898 5.198 1.00 77.19 95 LEU A C 1
ATOM 757 O O . LEU A 1 95 ? -11.324 7.693 4.344 1.00 77.19 95 LEU A O 1
ATOM 761 N N . ASP A 1 96 ? -13.264 7.129 5.353 1.00 81.06 96 ASP A N 1
ATOM 762 C CA . ASP A 1 96 ? -13.529 5.891 4.610 1.00 81.06 96 ASP A CA 1
ATOM 763 C C . ASP A 1 96 ? -13.433 6.071 3.083 1.00 81.06 96 ASP A C 1
ATOM 765 O O . ASP A 1 96 ? -12.866 5.230 2.391 1.00 81.06 96 ASP A O 1
ATOM 769 N N . GLU A 1 97 ? -13.911 7.199 2.548 1.00 82.69 97 GLU A N 1
ATOM 770 C CA . GLU A 1 97 ? -13.922 7.467 1.101 1.00 82.69 97 GLU A CA 1
ATOM 771 C C . GLU A 1 97 ? -12.551 7.927 0.569 1.00 82.69 97 GLU A C 1
ATOM 773 O O . GLU A 1 97 ? -12.234 7.801 -0.619 1.00 82.69 97 GLU A O 1
ATOM 778 N N . TYR A 1 98 ? -11.720 8.508 1.437 1.00 82.69 98 TYR A N 1
ATOM 779 C CA . TYR A 1 98 ? -10.427 9.075 1.051 1.00 82.69 98 TYR A CA 1
ATOM 780 C C . TYR A 1 98 ? -9.264 8.116 1.280 1.00 82.69 98 TYR A C 1
ATOM 782 O O . TYR A 1 98 ? -8.203 8.340 0.697 1.00 82.69 98 TYR A O 1
ATOM 790 N N . LEU A 1 99 ? -9.442 7.045 2.057 1.00 85.81 99 LEU A N 1
ATOM 791 C CA . LEU A 1 99 ? -8.398 6.046 2.302 1.00 85.81 99 LEU A CA 1
ATOM 792 C C . LEU A 1 99 ? -7.778 5.502 1.000 1.00 85.81 99 LEU A C 1
ATOM 794 O O . LEU A 1 99 ? -6.556 5.608 0.865 1.00 85.81 99 LEU A O 1
ATOM 798 N N . PRO A 1 100 ? -8.552 5.065 -0.017 1.00 85.75 100 PRO A N 1
ATOM 799 C CA . PRO A 1 100 ? -7.968 4.633 -1.289 1.00 85.75 100 PRO A CA 1
ATOM 800 C C . PRO A 1 100 ? -7.197 5.751 -2.008 1.00 85.75 100 PRO A C 1
ATOM 802 O O . PRO A 1 100 ? -6.150 5.510 -2.609 1.00 85.75 100 PRO A O 1
ATOM 805 N N . LYS A 1 101 ? -7.670 7.002 -1.910 1.00 86.44 101 LYS A N 1
ATOM 806 C CA . LYS A 1 101 ? -7.024 8.177 -2.527 1.00 86.44 101 LYS A CA 1
ATOM 807 C C . LYS A 1 101 ? -5.686 8.497 -1.845 1.00 86.44 101 LYS A C 1
ATOM 809 O O . LYS A 1 101 ? -4.721 8.847 -2.522 1.00 86.44 101 LYS A O 1
ATOM 814 N N . LEU A 1 102 ? -5.614 8.358 -0.520 1.00 86.94 102 LEU A N 1
ATOM 815 C CA . LEU A 1 102 ? -4.388 8.543 0.262 1.00 86.94 102 LEU A CA 1
ATOM 816 C C . LEU A 1 102 ? -3.378 7.421 -0.000 1.00 86.94 102 LEU A C 1
ATOM 818 O O . LEU A 1 102 ? -2.199 7.709 -0.202 1.00 86.94 102 LEU A O 1
ATOM 822 N N . SER A 1 103 ? -3.837 6.171 -0.071 1.00 87.62 103 SER A N 1
ATOM 823 C CA . SER A 1 103 ? -3.002 5.027 -0.458 1.00 87.62 103 SER A CA 1
ATOM 824 C C . SER A 1 103 ? -2.439 5.199 -1.865 1.00 87.62 103 SER A C 1
ATOM 826 O O . SER A 1 103 ? -1.240 5.024 -2.075 1.00 87.62 103 SER A O 1
ATOM 828 N N . PHE A 1 104 ? -3.256 5.664 -2.816 1.00 86.31 104 PHE A N 1
ATOM 829 C CA . PHE A 1 104 ? -2.782 6.010 -4.153 1.00 86.31 104 PHE A CA 1
ATOM 830 C C . PHE A 1 104 ? -1.710 7.106 -4.112 1.00 86.31 104 PHE A C 1
ATOM 832 O O . PHE A 1 104 ? -0.629 6.917 -4.667 1.00 86.31 104 PHE A O 1
ATOM 839 N N . ALA A 1 105 ? -1.956 8.208 -3.395 1.00 85.94 105 ALA A N 1
ATOM 840 C CA . ALA A 1 105 ? -0.983 9.290 -3.247 1.00 85.94 105 ALA A CA 1
ATOM 841 C C . ALA A 1 105 ? 0.341 8.798 -2.638 1.00 85.94 105 ALA A C 1
ATOM 843 O O . ALA A 1 105 ? 1.418 9.172 -3.106 1.00 85.94 105 ALA A O 1
ATOM 844 N N . TYR A 1 106 ? 0.278 7.914 -1.639 1.00 86.06 106 TYR A N 1
ATOM 845 C CA . TYR A 1 106 ? 1.453 7.246 -1.089 1.00 86.06 106 TYR A CA 1
ATOM 846 C C . TYR A 1 106 ? 2.171 6.409 -2.158 1.00 86.06 106 TYR A C 1
ATOM 848 O O . TYR A 1 106 ? 3.383 6.540 -2.341 1.00 86.06 106 TYR A O 1
ATOM 856 N N . CYS A 1 107 ? 1.455 5.585 -2.916 1.00 84.69 107 CYS A N 1
ATOM 857 C CA . CYS A 1 107 ? 2.023 4.727 -3.956 1.00 84.69 107 CYS A CA 1
ATOM 858 C C . CYS A 1 107 ? 2.639 5.494 -5.143 1.00 84.69 107 CYS A C 1
ATOM 860 O O . CYS A 1 107 ? 3.556 4.983 -5.790 1.00 84.69 107 CYS A O 1
ATOM 862 N N . THR A 1 108 ? 2.219 6.737 -5.385 1.00 82.50 108 THR A N 1
ATOM 863 C CA . THR A 1 108 ? 2.808 7.630 -6.398 1.00 82.50 108 THR A CA 1
ATOM 864 C C . THR A 1 108 ? 3.973 8.482 -5.886 1.00 82.50 108 THR A C 1
ATOM 866 O O . THR A 1 108 ? 4.494 9.312 -6.623 1.00 82.50 108 THR A O 1
ATOM 869 N N . MET A 1 109 ? 4.402 8.318 -4.633 1.00 77.69 109 MET A N 1
ATOM 870 C CA . MET A 1 109 ? 5.580 9.010 -4.100 1.00 77.69 109 MET A CA 1
ATOM 871 C C . MET A 1 109 ? 6.855 8.181 -4.269 1.00 77.69 109 MET A C 1
ATOM 873 O O . MET A 1 109 ? 6.847 6.956 -4.117 1.00 77.69 109 MET A O 1
ATOM 877 N N . TYR A 1 110 ? 7.972 8.870 -4.519 1.00 73.94 110 TYR A N 1
ATOM 878 C CA . TYR A 1 110 ? 9.301 8.263 -4.535 1.00 73.94 110 TYR A CA 1
ATOM 879 C C . TYR A 1 110 ? 9.620 7.617 -3.184 1.00 73.94 110 TYR A C 1
ATOM 881 O O . TYR A 1 110 ? 9.392 8.219 -2.130 1.00 73.94 110 TYR A O 1
ATOM 889 N N . HIS A 1 111 ? 10.185 6.410 -3.211 1.00 73.69 111 HIS A N 1
ATOM 890 C CA . HIS A 1 111 ? 10.542 5.690 -1.999 1.00 73.69 111 HIS A CA 1
ATOM 891 C C . HIS A 1 111 ? 12.033 5.343 -1.943 1.00 73.69 111 HIS A C 1
ATOM 893 O O . HIS A 1 111 ? 12.621 4.782 -2.867 1.00 73.69 111 HIS A O 1
ATOM 899 N N . GLU A 1 112 ? 12.667 5.681 -0.819 1.00 66.38 112 GLU A N 1
ATOM 900 C CA . GLU A 1 112 ? 14.125 5.698 -0.719 1.00 66.38 112 GLU A CA 1
ATOM 901 C C . GLU A 1 112 ? 14.758 4.302 -0.733 1.00 66.38 112 GLU A C 1
ATOM 903 O O . GLU A 1 112 ? 15.845 4.134 -1.289 1.00 66.38 112 GLU A O 1
ATOM 908 N N . SER A 1 113 ? 14.105 3.293 -0.146 1.00 67.38 113 SER A N 1
ATOM 909 C CA . SER A 1 113 ? 14.677 1.940 -0.086 1.00 67.38 113 SER A CA 1
ATOM 910 C C . SER A 1 113 ? 14.584 1.206 -1.422 1.00 67.38 113 SER A C 1
ATOM 912 O O . SER A 1 113 ? 15.408 0.342 -1.711 1.00 67.38 113 SER A O 1
ATOM 914 N N . THR A 1 114 ? 13.557 1.521 -2.212 1.00 66.94 114 THR A N 1
ATOM 915 C CA . THR A 1 114 ? 13.320 0.937 -3.536 1.00 66.94 114 THR A CA 1
ATOM 916 C C . THR A 1 114 ? 14.018 1.730 -4.636 1.00 66.94 114 THR A C 1
ATOM 918 O O . THR A 1 114 ? 14.242 1.178 -5.708 1.00 66.94 114 THR A O 1
ATOM 921 N N . LYS A 1 115 ? 14.394 2.987 -4.345 1.00 74.06 115 LYS A N 1
ATOM 922 C CA . LYS A 1 115 ? 14.979 3.970 -5.269 1.00 74.06 115 LYS A CA 1
ATOM 923 C C . LYS A 1 115 ? 14.117 4.250 -6.502 1.00 74.06 115 LYS A C 1
ATOM 925 O O . LYS A 1 115 ? 14.620 4.809 -7.469 1.00 74.06 115 LYS A O 1
ATOM 930 N N . GLU A 1 116 ? 12.835 3.912 -6.417 1.00 76.06 116 GLU A N 1
ATOM 931 C CA . GLU A 1 116 ? 11.845 4.019 -7.482 1.00 76.06 116 GLU A CA 1
ATOM 932 C C . GLU A 1 116 ? 10.448 4.300 -6.920 1.00 76.06 116 GLU A C 1
ATOM 934 O O . GLU A 1 116 ? 10.197 4.131 -5.717 1.00 76.06 116 GLU A O 1
ATOM 939 N N . LEU A 1 117 ? 9.538 4.709 -7.805 1.00 81.06 117 LEU A N 1
ATOM 940 C CA . LEU A 1 117 ? 8.108 4.840 -7.518 1.00 81.06 117 LEU A CA 1
ATOM 941 C C . LEU A 1 117 ? 7.475 3.458 -7.306 1.00 81.06 117 LEU A C 1
ATOM 943 O O . LEU A 1 117 ? 7.658 2.544 -8.110 1.00 81.06 117 LEU A O 1
ATOM 947 N N . ARG A 1 118 ? 6.666 3.304 -6.253 1.00 84.50 118 ARG A N 1
ATOM 948 C CA . ARG A 1 118 ? 5.954 2.038 -5.977 1.00 84.50 118 ARG A CA 1
ATOM 949 C C . ARG A 1 118 ? 4.998 1.682 -7.113 1.00 84.50 118 ARG A C 1
ATOM 951 O O . ARG A 1 118 ? 4.931 0.530 -7.528 1.00 84.50 118 ARG A O 1
ATOM 958 N N . PHE A 1 119 ? 4.322 2.694 -7.658 1.00 82.00 119 PHE A N 1
ATOM 959 C CA . PHE A 1 119 ? 3.455 2.550 -8.824 1.00 82.00 119 PHE A CA 1
ATOM 960 C C . PHE A 1 119 ? 4.212 2.039 -10.061 1.00 82.00 119 PHE A C 1
ATOM 962 O O . PHE A 1 119 ? 3.724 1.138 -10.741 1.00 82.00 119 PHE A O 1
ATOM 969 N N . PHE A 1 120 ? 5.428 2.536 -10.313 1.00 79.56 120 PHE A N 1
ATOM 970 C CA . PHE A 1 120 ? 6.262 2.048 -11.414 1.00 79.56 120 PHE A CA 1
ATOM 971 C C . PHE A 1 120 ? 6.666 0.584 -11.214 1.00 79.56 120 PHE A C 1
ATOM 973 O O . PHE A 1 120 ? 6.599 -0.207 -12.150 1.00 79.56 120 PHE A O 1
ATOM 980 N N . LEU A 1 121 ? 7.028 0.194 -9.991 1.00 81.69 121 LEU A N 1
ATOM 981 C CA . LEU A 1 121 ? 7.410 -1.188 -9.695 1.00 81.69 121 LEU A CA 1
ATOM 982 C C . LEU A 1 121 ? 6.262 -2.184 -9.872 1.00 81.69 121 LEU A C 1
ATOM 984 O O . LEU A 1 121 ? 6.531 -3.335 -10.213 1.00 81.69 121 LEU A O 1
ATOM 988 N N . LEU A 1 122 ? 5.016 -1.757 -9.651 1.00 83.69 122 LEU A N 1
ATOM 989 C CA . LEU A 1 122 ? 3.841 -2.607 -9.828 1.00 83.69 122 LEU A CA 1
ATOM 990 C C . LEU A 1 122 ? 3.354 -2.639 -11.285 1.00 83.69 122 LEU A C 1
ATOM 992 O O . LEU A 1 122 ? 3.092 -3.710 -11.822 1.00 83.69 122 LEU A O 1
ATOM 996 N N . TYR A 1 123 ? 3.247 -1.477 -11.936 1.00 80.25 123 TYR A N 1
ATOM 997 C CA . TYR A 1 123 ? 2.603 -1.348 -13.250 1.00 80.25 123 TYR A CA 1
ATOM 998 C C . TYR A 1 123 ? 3.573 -1.176 -14.426 1.00 80.25 123 TYR A C 1
ATOM 1000 O O . TYR A 1 123 ? 3.134 -1.118 -15.574 1.00 80.25 123 TYR A O 1
ATOM 1008 N N . GLY A 1 124 ? 4.876 -1.037 -14.174 1.00 70.81 124 GLY A N 1
ATOM 1009 C CA . GLY A 1 124 ? 5.896 -0.795 -15.202 1.00 70.81 124 GLY A CA 1
ATOM 1010 C C . GLY A 1 124 ? 5.800 0.570 -15.893 1.00 70.81 124 GLY A C 1
ATOM 1011 O O . GLY A 1 124 ? 6.446 0.798 -16.915 1.00 70.81 124 GLY A O 1
ATOM 1012 N N . ARG A 1 125 ? 4.988 1.487 -15.362 1.00 74.94 125 ARG A N 1
ATOM 1013 C CA . ARG A 1 125 ? 4.785 2.844 -15.883 1.00 74.94 125 ARG A CA 1
ATOM 1014 C C . ARG A 1 125 ? 4.571 3.813 -14.735 1.00 74.94 125 ARG A C 1
ATOM 1016 O O . ARG A 1 125 ? 4.105 3.399 -13.680 1.00 74.94 125 ARG A O 1
ATOM 1023 N N . ASP A 1 126 ? 4.855 5.087 -14.956 1.00 71.81 126 ASP A N 1
ATOM 1024 C CA . ASP A 1 126 ? 4.547 6.124 -13.974 1.00 71.81 126 ASP A CA 1
ATOM 1025 C C . ASP A 1 126 ? 3.035 6.372 -13.910 1.00 71.81 126 ASP A C 1
ATOM 1027 O O . ASP A 1 126 ? 2.313 6.215 -14.903 1.00 71.81 126 ASP A O 1
ATOM 1031 N N . ALA A 1 127 ? 2.542 6.729 -12.723 1.00 70.19 127 ALA A N 1
ATOM 1032 C CA . ALA A 1 127 ? 1.147 7.108 -12.555 1.00 70.19 127 ALA A CA 1
ATOM 1033 C C . ALA A 1 127 ? 0.882 8.415 -13.301 1.00 70.19 127 ALA A C 1
ATOM 1035 O O . ALA A 1 127 ? 1.640 9.368 -13.167 1.00 70.19 127 ALA A O 1
ATOM 1036 N N . LEU A 1 128 ? -0.213 8.467 -14.057 1.00 69.25 128 LEU A N 1
ATOM 1037 C CA . LEU A 1 128 ? -0.668 9.697 -14.696 1.00 69.25 128 LEU A CA 1
ATOM 1038 C C . LEU A 1 128 ? -1.630 10.409 -13.747 1.00 69.25 128 LEU A C 1
ATOM 1040 O O . LEU A 1 128 ? -2.777 9.986 -13.587 1.00 69.25 128 LEU A O 1
ATOM 1044 N N . ILE A 1 129 ? -1.176 11.484 -13.106 1.00 70.44 129 ILE A N 1
ATOM 1045 C CA . ILE A 1 129 ? -2.045 12.362 -12.317 1.00 70.44 129 ILE A CA 1
ATOM 1046 C C . ILE A 1 129 ? -2.605 13.435 -13.264 1.00 70.44 129 ILE A C 1
ATOM 1048 O O . ILE A 1 129 ? -1.928 13.841 -14.205 1.00 70.44 129 ILE A O 1
ATOM 1052 N N . ARG A 1 130 ? -3.833 13.941 -13.044 1.00 56.09 130 ARG A N 1
ATOM 1053 C CA . ARG A 1 130 ? -4.499 14.936 -13.930 1.00 56.09 130 ARG A CA 1
ATOM 1054 C C . ARG A 1 130 ? -3.732 16.269 -14.128 1.00 56.09 130 ARG A C 1
ATOM 1056 O O . ARG A 1 130 ? -4.230 17.137 -14.833 1.00 56.09 130 ARG A O 1
ATOM 1063 N N . GLY A 1 131 ? -2.546 16.444 -13.536 1.00 58.81 131 GLY A N 1
ATOM 1064 C CA . GLY A 1 131 ? -1.610 17.546 -13.810 1.00 58.81 131 GLY A CA 1
ATOM 1065 C C . GLY A 1 131 ? -0.377 17.165 -14.649 1.00 58.81 131 GLY A C 1
ATOM 1066 O O . GLY A 1 131 ? 0.263 18.051 -15.210 1.00 58.81 131 GLY A O 1
ATOM 1067 N N . ASP A 1 132 ? -0.059 15.875 -14.786 1.00 54.81 132 ASP A N 1
ATOM 1068 C CA . ASP A 1 132 ? 1.135 15.390 -15.497 1.00 54.81 132 ASP A CA 1
ATOM 1069 C C . ASP A 1 132 ? 0.976 15.419 -17.017 1.00 54.81 132 ASP A C 1
ATOM 1071 O O . ASP A 1 132 ? 1.963 15.449 -17.745 1.00 54.81 132 ASP A O 1
ATOM 1075 N N . GLU A 1 133 ? -0.257 15.463 -17.525 1.00 53.72 133 GLU A N 1
ATOM 1076 C CA . GLU A 1 133 ? -0.537 15.515 -18.964 1.00 53.72 133 GLU A CA 1
ATOM 1077 C C . GLU A 1 133 ? 0.107 16.750 -19.625 1.00 53.72 133 GLU A C 1
ATOM 1079 O O . GLU A 1 133 ? 0.642 16.656 -20.730 1.00 53.72 133 GLU A O 1
ATOM 1084 N N . ALA A 1 134 ? 0.172 17.873 -18.896 1.00 52.44 134 ALA A N 1
ATOM 1085 C CA . ALA A 1 134 ? 0.836 19.105 -19.326 1.00 52.44 134 ALA A CA 1
ATOM 1086 C C . ALA A 1 134 ? 2.377 19.039 -19.279 1.00 52.44 134 ALA A C 1
ATOM 1088 O O . ALA A 1 134 ? 3.041 19.819 -19.959 1.00 52.44 134 ALA A O 1
ATOM 1089 N N . LEU A 1 135 ? 2.950 18.126 -18.484 1.00 48.91 135 LEU A N 1
ATOM 1090 C CA . LEU A 1 135 ? 4.399 17.968 -18.277 1.00 48.91 135 LEU A CA 1
ATOM 1091 C C . LEU A 1 135 ? 4.973 16.717 -18.956 1.00 48.91 135 LEU A C 1
ATOM 1093 O O . LEU A 1 135 ? 6.195 16.545 -19.017 1.00 48.91 135 LEU A O 1
ATOM 1097 N N . SER A 1 136 ? 4.107 15.849 -19.483 1.00 51.12 136 SER A N 1
ATOM 1098 C CA . SER A 1 136 ? 4.510 14.618 -20.144 1.00 51.12 136 SER A CA 1
ATOM 1099 C C . SER A 1 136 ? 5.322 14.934 -21.403 1.00 51.12 136 SER A C 1
ATOM 1101 O O . SER A 1 136 ? 4.817 15.382 -22.435 1.00 51.12 136 SER A O 1
ATOM 1103 N N . HIS A 1 137 ? 6.626 14.668 -21.337 1.00 50.12 137 HIS A N 1
ATOM 1104 C CA . HIS A 1 137 ? 7.399 14.443 -22.547 1.00 50.12 137 HIS A CA 1
ATOM 1105 C C . HIS A 1 137 ? 6.854 13.154 -23.147 1.00 50.12 137 HIS A C 1
ATOM 1107 O O . HIS A 1 137 ? 7.150 12.068 -22.645 1.00 50.12 137 HIS A O 1
ATOM 1113 N N . ARG A 1 138 ? 6.020 13.267 -24.190 1.00 48.12 138 ARG A N 1
ATOM 1114 C CA . ARG A 1 138 ? 5.633 12.112 -25.003 1.00 48.12 138 ARG A CA 1
ATOM 1115 C C . ARG A 1 138 ? 6.920 11.375 -25.359 1.00 48.12 138 ARG A C 1
ATOM 1117 O O . ARG A 1 138 ? 7.726 11.894 -26.130 1.00 48.12 138 ARG A O 1
ATOM 1124 N N . ARG A 1 139 ? 7.137 10.182 -24.795 1.00 48.28 139 ARG A N 1
ATOM 1125 C CA . ARG A 1 139 ? 8.146 9.277 -25.347 1.00 48.28 139 ARG A CA 1
ATOM 1126 C C . ARG A 1 139 ? 7.718 9.060 -26.791 1.00 48.28 139 ARG A C 1
ATOM 1128 O O . ARG A 1 139 ? 6.554 8.741 -27.028 1.00 48.28 139 ARG A O 1
ATOM 1135 N N . HIS A 1 140 ? 8.608 9.387 -27.725 1.00 46.12 140 HIS A N 1
ATOM 1136 C CA . HIS A 1 140 ? 8.335 9.375 -29.155 1.00 46.12 140 HIS A CA 1
ATOM 1137 C C . HIS A 1 140 ? 7.531 8.126 -29.525 1.00 46.12 140 HIS A C 1
ATOM 1139 O O . HIS A 1 140 ? 8.034 7.011 -29.422 1.00 46.12 140 HIS A O 1
ATOM 1145 N N . THR A 1 141 ? 6.293 8.319 -29.978 1.00 48.28 141 THR A N 1
ATOM 1146 C CA . THR A 1 141 ? 5.516 7.293 -30.674 1.00 48.28 141 THR A CA 1
ATOM 1147 C C . THR A 1 141 ? 6.112 7.128 -32.068 1.00 48.28 141 THR A C 1
ATOM 1149 O O . THR A 1 141 ? 5.533 7.548 -33.068 1.00 48.28 141 THR A O 1
ATOM 1152 N N . GLY A 1 142 ? 7.328 6.588 -32.126 1.00 55.12 142 GLY A N 1
ATOM 1153 C CA . GLY A 1 142 ? 7.735 5.800 -33.276 1.00 55.12 142 GLY A CA 1
ATOM 1154 C C . GLY A 1 142 ? 6.845 4.563 -33.316 1.00 55.12 142 GLY A C 1
ATOM 1155 O O . GLY A 1 142 ? 6.397 4.084 -32.276 1.00 55.12 142 GLY A O 1
ATOM 1156 N N . MET A 1 143 ? 6.532 4.084 -34.511 1.00 49.72 143 MET A N 1
ATOM 1157 C CA . MET A 1 143 ? 5.767 2.859 -34.710 1.00 49.72 143 MET A CA 1
ATOM 1158 C C . MET A 1 143 ? 6.650 1.680 -34.272 1.00 49.72 143 MET A C 1
ATOM 1160 O O . MET A 1 143 ? 7.395 1.128 -35.073 1.00 49.72 143 MET A O 1
ATOM 1164 N N . VAL A 1 144 ? 6.656 1.397 -32.968 1.00 59.41 144 VAL A N 1
ATOM 1165 C CA . VAL A 1 144 ? 7.321 0.240 -32.367 1.00 59.41 144 VAL A CA 1
ATOM 1166 C C . VAL A 1 144 ? 6.320 -0.903 -32.430 1.00 59.41 144 VAL A C 1
ATOM 1168 O O . VAL A 1 144 ? 5.170 -0.743 -32.015 1.00 59.41 144 VAL A O 1
ATOM 1171 N N . ASP A 1 145 ? 6.742 -2.021 -33.008 1.00 70.31 145 ASP A N 1
ATOM 1172 C CA . ASP A 1 145 ? 5.963 -3.251 -33.007 1.00 70.31 145 ASP A CA 1
ATOM 1173 C C . ASP A 1 145 ? 5.557 -3.619 -31.566 1.00 70.31 145 ASP A C 1
ATOM 1175 O O . ASP A 1 145 ? 6.312 -3.394 -30.615 1.00 70.31 145 ASP A O 1
ATOM 1179 N N . VAL A 1 146 ? 4.334 -4.122 -31.376 1.00 66.38 146 VAL A N 1
ATOM 1180 C CA . VAL A 1 146 ? 3.777 -4.338 -30.025 1.00 66.38 146 VAL A CA 1
ATOM 1181 C C . VAL A 1 146 ? 4.632 -5.336 -29.238 1.00 66.38 146 VAL A C 1
ATOM 1183 O O . VAL A 1 146 ? 4.807 -5.167 -28.026 1.00 66.38 146 VAL A O 1
ATOM 1186 N N . ASP A 1 147 ? 5.204 -6.332 -29.920 1.00 68.81 147 ASP A N 1
ATOM 1187 C CA . ASP A 1 147 ? 6.075 -7.329 -29.302 1.00 68.81 147 ASP A CA 1
ATOM 1188 C C . ASP A 1 147 ? 7.451 -6.754 -28.934 1.00 68.81 147 ASP A C 1
ATOM 1190 O O . ASP A 1 147 ? 7.972 -7.074 -27.860 1.00 68.81 147 ASP A O 1
ATOM 1194 N N . ASP A 1 148 ? 7.999 -5.838 -29.737 1.00 71.31 148 ASP A N 1
ATOM 1195 C CA . ASP A 1 148 ? 9.237 -5.115 -29.411 1.00 71.31 148 ASP A CA 1
ATOM 1196 C C . ASP A 1 148 ? 9.048 -4.197 -28.194 1.00 71.31 148 ASP A C 1
ATOM 1198 O O . ASP A 1 148 ? 9.857 -4.224 -27.261 1.00 71.31 148 ASP A O 1
ATOM 1202 N N . TYR A 1 149 ? 7.937 -3.451 -28.131 1.00 68.69 149 TYR A N 1
ATOM 1203 C CA . TYR A 1 149 ? 7.613 -2.604 -26.977 1.00 68.69 149 TYR A CA 1
ATOM 1204 C C . TYR A 1 149 ? 7.416 -3.432 -25.704 1.00 68.69 149 TYR A C 1
ATOM 1206 O O . TYR A 1 149 ? 7.944 -3.094 -24.640 1.00 68.69 149 TYR A O 1
ATOM 1214 N N . LYS A 1 150 ? 6.678 -4.545 -25.803 1.00 70.94 150 LYS A N 1
ATOM 1215 C CA . LYS A 1 150 ? 6.470 -5.463 -24.681 1.00 70.94 150 LYS A CA 1
ATOM 1216 C C . LYS A 1 150 ? 7.797 -6.050 -24.204 1.00 70.94 150 LYS A C 1
ATOM 1218 O O . LYS A 1 150 ? 8.028 -6.114 -22.999 1.00 70.94 150 LYS A O 1
ATOM 1223 N N . SER A 1 151 ? 8.674 -6.446 -25.122 1.00 74.44 151 SER A N 1
ATOM 1224 C CA . SER A 1 151 ? 9.992 -6.996 -24.793 1.00 74.44 151 SER A CA 1
ATOM 1225 C C . SER A 1 151 ? 10.873 -5.964 -24.090 1.00 74.44 151 SER A C 1
ATOM 1227 O O . SER A 1 151 ? 11.458 -6.264 -23.047 1.00 74.44 151 SER A O 1
ATOM 1229 N N . GLU A 1 152 ? 10.917 -4.729 -24.591 1.00 76.94 152 GLU A N 1
ATOM 1230 C CA . GLU A 1 152 ? 11.668 -3.636 -23.968 1.00 76.94 152 GLU A CA 1
ATOM 1231 C C . GLU A 1 152 ? 11.125 -3.291 -22.572 1.00 76.94 152 GLU A C 1
ATOM 1233 O O . GLU A 1 152 ? 11.899 -3.157 -21.618 1.00 76.94 152 GLU A O 1
ATOM 1238 N N . LEU A 1 153 ? 9.798 -3.228 -22.422 1.00 74.88 153 LEU A N 1
ATOM 1239 C CA . LEU A 1 153 ? 9.135 -2.998 -21.139 1.00 74.88 153 LEU A CA 1
ATOM 1240 C C . LEU A 1 153 ? 9.463 -4.106 -20.134 1.00 74.88 153 LEU A C 1
ATOM 1242 O O . LEU A 1 153 ? 9.851 -3.809 -19.004 1.00 74.88 153 LEU A O 1
ATOM 1246 N N . MET A 1 154 ? 9.368 -5.373 -20.545 1.00 76.44 154 MET A N 1
ATOM 1247 C CA . MET A 1 154 ? 9.682 -6.519 -19.689 1.00 76.44 154 MET A CA 1
ATOM 1248 C C . MET A 1 154 ? 11.154 -6.529 -19.265 1.00 76.44 154 MET A C 1
ATOM 1250 O O . MET A 1 154 ? 11.452 -6.794 -18.102 1.00 76.44 154 MET A O 1
ATOM 1254 N N . ILE A 1 155 ? 12.083 -6.191 -20.167 1.00 79.44 155 ILE A N 1
ATOM 1255 C CA . ILE A 1 155 ? 13.513 -6.071 -19.843 1.00 79.44 155 ILE A CA 1
ATOM 1256 C C . ILE A 1 155 ? 13.747 -4.928 -18.849 1.00 79.44 155 ILE A C 1
ATOM 1258 O O . ILE A 1 155 ? 14.510 -5.089 -17.893 1.00 79.44 155 ILE A O 1
ATOM 1262 N N . SER A 1 156 ? 13.110 -3.776 -19.066 1.00 77.62 156 SER A N 1
ATOM 1263 C CA . SER A 1 156 ? 13.212 -2.615 -18.178 1.00 77.62 156 SER A CA 1
ATOM 1264 C C . SER A 1 156 ? 12.673 -2.932 -16.780 1.00 77.62 156 SER A C 1
ATOM 1266 O O . SER A 1 156 ? 13.361 -2.707 -15.781 1.00 77.62 156 SER A O 1
ATOM 1268 N N . LEU A 1 157 ? 11.496 -3.558 -16.706 1.00 80.50 157 LEU A N 1
ATOM 1269 C CA . LEU A 1 157 ? 10.863 -3.956 -15.453 1.00 80.50 157 LEU A CA 1
ATOM 1270 C C . LEU A 1 157 ? 11.694 -5.006 -14.709 1.00 80.50 157 LEU A C 1
ATOM 1272 O O . LEU A 1 157 ? 11.951 -4.855 -13.517 1.00 80.50 157 LEU A O 1
ATOM 1276 N N . ALA A 1 158 ? 12.202 -6.022 -15.413 1.00 82.62 158 ALA A N 1
ATOM 1277 C CA . ALA A 1 158 ? 13.066 -7.041 -14.819 1.00 82.62 158 ALA A CA 1
ATOM 1278 C C . ALA A 1 158 ? 14.353 -6.437 -14.231 1.00 82.62 158 ALA A C 1
ATOM 1280 O O . ALA A 1 158 ? 14.788 -6.830 -13.145 1.00 82.62 158 ALA A O 1
ATOM 1281 N N . LYS A 1 159 ? 14.949 -5.446 -14.909 1.00 83.69 159 LYS A N 1
ATOM 1282 C CA . LYS A 1 159 ? 16.106 -4.702 -14.387 1.00 83.69 159 LYS A CA 1
ATOM 1283 C C . LYS A 1 159 ? 15.743 -3.911 -13.132 1.00 83.69 159 LYS A C 1
ATOM 1285 O O . LYS A 1 159 ? 16.482 -3.988 -12.150 1.00 83.69 159 LYS A O 1
ATOM 1290 N N . ALA A 1 160 ? 14.622 -3.189 -13.147 1.00 80.25 160 ALA A N 1
ATOM 1291 C CA . ALA A 1 160 ? 14.146 -2.431 -11.993 1.00 80.25 160 ALA A CA 1
ATOM 1292 C C . ALA A 1 160 ? 13.917 -3.355 -10.787 1.00 80.25 160 ALA A C 1
ATOM 1294 O O . ALA A 1 160 ? 14.505 -3.141 -9.728 1.00 80.25 160 ALA A O 1
ATOM 1295 N N . TRP A 1 161 ? 13.185 -4.457 -10.974 1.00 80.12 161 TRP A N 1
ATOM 1296 C CA . TRP A 1 161 ? 12.964 -5.466 -9.936 1.00 80.12 161 TRP A CA 1
ATOM 1297 C C . TRP A 1 161 ? 14.264 -6.061 -9.405 1.00 80.12 161 TRP A C 1
ATOM 1299 O O . TRP A 1 161 ? 14.420 -6.184 -8.192 1.00 80.12 161 TRP A O 1
ATOM 1309 N N . TYR A 1 162 ? 15.229 -6.383 -10.268 1.00 85.81 162 TYR A N 1
ATOM 1310 C CA . TYR A 1 162 ? 16.527 -6.899 -9.833 1.00 85.81 162 TYR A CA 1
ATOM 1311 C C . TYR A 1 162 ? 17.296 -5.894 -8.960 1.00 85.81 162 TYR A C 1
ATOM 1313 O O . TYR A 1 162 ? 17.874 -6.268 -7.931 1.00 85.81 162 TYR A O 1
ATOM 1321 N N . ILE A 1 163 ? 17.291 -4.612 -9.336 1.00 84.00 163 ILE A N 1
ATOM 1322 C CA . ILE A 1 163 ? 17.925 -3.534 -8.564 1.00 84.00 163 ILE A CA 1
ATOM 1323 C C . ILE A 1 163 ? 17.225 -3.370 -7.215 1.00 84.00 163 ILE A C 1
ATOM 1325 O O . ILE A 1 163 ? 17.894 -3.311 -6.175 1.00 84.00 163 ILE A O 1
ATOM 1329 N N . THR A 1 164 ? 15.892 -3.342 -7.213 1.00 76.06 164 THR A N 1
ATOM 1330 C CA . THR A 1 164 ? 15.082 -3.231 -5.999 1.00 76.06 164 THR A CA 1
ATOM 1331 C C . THR A 1 164 ? 15.319 -4.422 -5.077 1.00 76.06 164 THR A C 1
ATOM 1333 O O . THR A 1 164 ? 15.664 -4.230 -3.913 1.00 76.06 164 THR A O 1
ATOM 1336 N N . TRP A 1 165 ? 15.255 -5.649 -5.594 1.00 8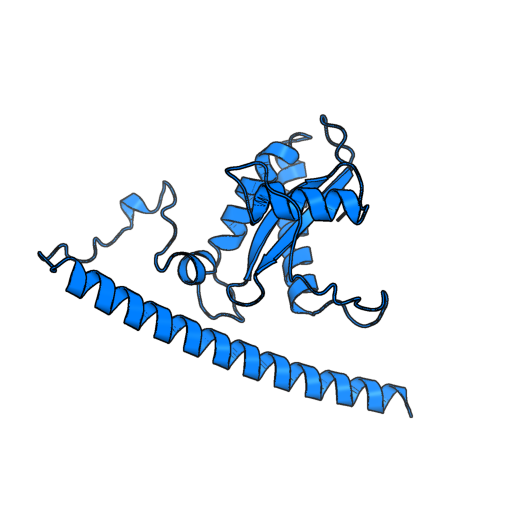1.75 165 TRP A N 1
ATOM 1337 C CA . TRP A 1 165 ? 15.519 -6.874 -4.839 1.00 81.75 165 TRP A CA 1
ATOM 1338 C C . TRP A 1 165 ? 16.931 -6.895 -4.247 1.00 81.75 165 TRP A C 1
ATOM 1340 O O . TRP A 1 165 ? 17.120 -7.214 -3.069 1.00 81.75 165 TRP A O 1
ATOM 1350 N N . SER A 1 166 ? 17.930 -6.477 -5.026 1.00 82.69 166 SER A N 1
ATOM 1351 C CA . SER A 1 166 ? 19.314 -6.357 -4.561 1.00 82.69 166 SER A CA 1
ATOM 1352 C C . SER A 1 166 ? 19.453 -5.324 -3.437 1.00 82.69 166 SER A C 1
ATOM 1354 O O . SER A 1 166 ? 20.202 -5.541 -2.481 1.00 82.69 166 SER A O 1
ATOM 1356 N N . SER A 1 167 ? 18.732 -4.206 -3.531 1.00 82.25 167 SER A N 1
ATOM 1357 C CA . SER A 1 167 ? 18.746 -3.123 -2.540 1.00 82.25 167 SER A CA 1
ATOM 1358 C C . SER A 1 167 ? 18.045 -3.537 -1.246 1.00 82.25 167 SER A C 1
ATOM 1360 O O . SER A 1 167 ? 18.614 -3.371 -0.166 1.00 82.25 167 SER A O 1
ATOM 1362 N N . ILE A 1 168 ? 16.876 -4.177 -1.354 1.00 79.06 168 ILE A N 1
ATOM 1363 C CA . ILE A 1 168 ? 16.135 -4.757 -0.226 1.00 79.06 168 ILE A CA 1
ATOM 1364 C C . ILE A 1 168 ? 16.986 -5.821 0.470 1.00 79.06 168 ILE A C 1
ATOM 1366 O O . ILE A 1 168 ? 17.162 -5.760 1.684 1.00 79.06 168 ILE A O 1
ATOM 1370 N N . SER A 1 169 ? 17.604 -6.734 -0.282 1.00 81.50 169 SER A N 1
ATOM 1371 C CA . SER A 1 169 ? 18.467 -7.784 0.278 1.00 81.50 169 SER A CA 1
ATOM 1372 C C . SER A 1 169 ? 19.672 -7.213 1.032 1.00 81.50 169 SER A C 1
ATOM 1374 O O . SER A 1 169 ? 20.060 -7.721 2.088 1.00 81.50 169 SER A O 1
ATOM 1376 N N . LYS A 1 170 ? 20.286 -6.143 0.509 1.00 84.06 170 LYS A N 1
ATOM 1377 C CA . LYS A 1 170 ? 21.382 -5.433 1.189 1.00 84.06 170 LYS A CA 1
ATOM 1378 C C . LYS A 1 170 ? 20.894 -4.750 2.468 1.00 84.06 170 LYS A C 1
ATOM 1380 O O . LYS A 1 170 ? 21.549 -4.893 3.500 1.00 84.06 170 LYS A O 1
ATOM 1385 N N . ALA A 1 171 ? 19.749 -4.068 2.415 1.00 77.44 171 ALA A N 1
ATOM 1386 C CA . ALA A 1 171 ? 19.142 -3.403 3.566 1.00 77.44 171 ALA A CA 1
ATOM 1387 C C . ALA A 1 171 ? 18.759 -4.407 4.669 1.00 77.44 171 ALA A C 1
ATOM 1389 O O . ALA A 1 171 ? 19.124 -4.207 5.824 1.00 77.44 171 ALA A O 1
ATOM 1390 N N . GLN A 1 172 ? 18.140 -5.538 4.315 1.00 74.44 172 GLN A N 1
ATOM 1391 C CA . GLN A 1 172 ? 17.793 -6.617 5.249 1.00 74.44 172 GLN A CA 1
ATOM 1392 C C . GLN A 1 172 ? 19.034 -7.216 5.927 1.00 74.44 172 GLN A C 1
ATOM 1394 O O . GLN A 1 172 ? 19.054 -7.405 7.143 1.00 74.44 172 GLN A O 1
ATOM 1399 N N . LYS A 1 173 ? 20.114 -7.468 5.171 1.00 79.06 173 LYS A N 1
ATOM 1400 C CA . LYS A 1 173 ? 21.388 -7.953 5.738 1.00 79.06 173 LYS A CA 1
ATOM 1401 C C . LYS A 1 173 ? 22.031 -6.931 6.680 1.00 79.06 173 LYS A C 1
ATOM 1403 O O . LYS A 1 173 ? 22.602 -7.327 7.695 1.00 79.06 173 LYS A O 1
ATOM 1408 N N . ALA A 1 174 ? 21.968 -5.640 6.350 1.00 77.94 174 ALA A N 1
ATOM 1409 C CA . ALA A 1 174 ? 22.465 -4.572 7.216 1.00 77.94 174 ALA A CA 1
ATOM 1410 C C . ALA A 1 174 ? 21.646 -4.478 8.514 1.00 77.94 174 ALA A C 1
ATOM 1412 O O . ALA A 1 174 ? 22.233 -4.424 9.594 1.00 77.94 174 ALA A O 1
ATOM 1413 N N . GLN A 1 175 ? 20.316 -4.567 8.411 1.00 67.56 175 GLN A N 1
ATOM 1414 C CA . GLN A 1 175 ? 19.403 -4.555 9.554 1.00 67.56 175 GLN A CA 1
ATOM 1415 C C . GLN A 1 175 ? 19.646 -5.749 10.483 1.00 67.56 175 GLN A C 1
ATOM 1417 O O . GLN A 1 175 ? 19.794 -5.560 11.686 1.00 67.56 175 GLN A O 1
ATOM 1422 N N . LYS A 1 176 ? 19.799 -6.966 9.938 1.00 72.06 176 LYS A N 1
ATOM 1423 C CA . LYS A 1 176 ? 20.115 -8.163 10.734 1.00 72.06 176 LYS A CA 1
ATOM 1424 C C . LYS A 1 176 ? 21.403 -7.987 11.545 1.00 72.06 176 LYS A C 1
ATOM 1426 O O . LYS A 1 176 ? 21.415 -8.241 12.741 1.00 72.06 176 LYS A O 1
ATOM 1431 N N . LYS A 1 177 ? 22.468 -7.461 10.926 1.00 75.25 177 LYS A N 1
ATOM 1432 C CA . LYS A 1 177 ? 23.740 -7.183 11.620 1.00 75.25 177 LYS A CA 1
ATOM 1433 C C . LYS A 1 177 ? 23.605 -6.137 12.728 1.00 75.25 177 LYS A C 1
ATOM 1435 O O . LYS A 1 177 ? 24.360 -6.198 13.694 1.00 75.25 177 LYS A O 1
ATOM 1440 N N . GLN A 1 178 ? 22.723 -5.151 12.570 1.00 67.12 178 GLN A N 1
ATOM 1441 C CA . GLN A 1 178 ? 22.479 -4.131 13.588 1.00 67.12 178 GLN A CA 1
ATOM 1442 C C . GLN A 1 178 ? 21.654 -4.694 14.750 1.00 67.12 178 GLN A C 1
ATOM 1444 O O . GLN A 1 178 ? 22.055 -4.531 15.900 1.00 67.12 178 GLN A O 1
AT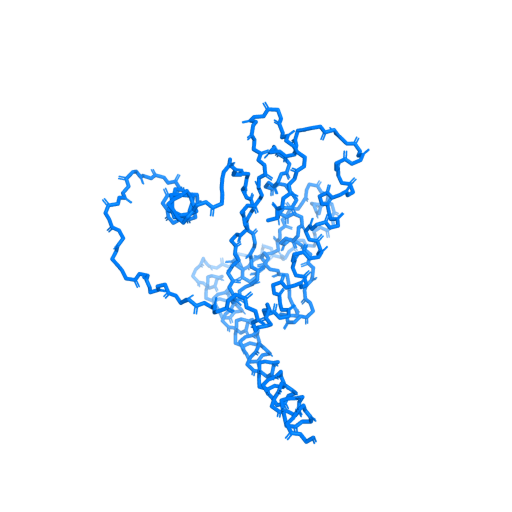OM 1449 N N . ASN A 1 179 ? 20.593 -5.445 14.452 1.00 62.12 179 ASN A N 1
ATOM 1450 C CA . ASN A 1 179 ? 19.785 -6.131 15.459 1.00 62.12 179 ASN A CA 1
ATOM 1451 C C . ASN A 1 179 ? 20.635 -7.123 16.275 1.00 62.12 179 ASN A C 1
ATOM 1453 O O . ASN A 1 179 ? 20.587 -7.105 17.501 1.00 62.12 179 ASN A O 1
ATOM 1457 N N . ASP A 1 180 ? 21.496 -7.915 15.624 1.00 66.81 180 ASP A N 1
ATOM 1458 C CA . ASP A 1 180 ? 22.398 -8.859 16.304 1.00 66.81 180 ASP A CA 1
ATOM 1459 C C . ASP A 1 180 ? 23.395 -8.148 17.244 1.00 66.81 180 ASP A C 1
ATOM 1461 O O . ASP A 1 180 ? 23.783 -8.695 18.279 1.00 66.81 180 ASP A O 1
ATOM 1465 N N . LYS A 1 181 ? 23.816 -6.918 16.911 1.00 68.56 181 LYS A N 1
ATOM 1466 C CA . LYS A 1 181 ? 24.664 -6.088 17.784 1.00 68.56 181 LYS A CA 1
ATOM 1467 C C . LYS A 1 181 ? 23.885 -5.553 18.983 1.00 68.56 181 LYS A C 1
ATOM 1469 O O . LYS A 1 181 ? 24.395 -5.623 20.095 1.00 68.56 181 LYS A O 1
ATOM 1474 N N . GLU A 1 182 ? 22.671 -5.050 18.779 1.00 60.78 182 GLU A N 1
ATOM 1475 C CA . GLU A 1 182 ? 21.822 -4.537 19.863 1.00 60.78 182 GLU A CA 1
ATOM 1476 C C . GLU A 1 182 ? 21.415 -5.640 20.850 1.00 60.78 182 GLU A C 1
ATOM 1478 O O . GLU A 1 182 ? 21.451 -5.421 22.060 1.00 60.78 182 GLU A O 1
ATOM 1483 N N . VAL A 1 183 ? 21.106 -6.846 20.358 1.00 64.88 183 VAL A N 1
ATOM 1484 C CA . VAL A 1 183 ? 20.819 -8.017 21.205 1.00 64.88 183 VAL A CA 1
ATOM 1485 C C . VAL A 1 183 ? 22.047 -8.416 22.027 1.00 64.88 183 VAL A C 1
ATOM 1487 O O . VAL A 1 183 ? 21.918 -8.689 23.216 1.00 64.88 183 VAL A O 1
ATOM 1490 N N . ARG A 1 184 ? 23.249 -8.394 21.433 1.00 55.19 184 ARG A N 1
ATOM 1491 C CA . ARG A 1 184 ? 24.500 -8.671 22.163 1.00 55.19 184 ARG A CA 1
ATOM 1492 C C . ARG A 1 184 ? 24.820 -7.620 23.224 1.00 55.19 184 ARG A C 1
ATOM 1494 O O . ARG A 1 184 ? 25.324 -7.988 24.274 1.00 55.19 184 ARG A O 1
ATOM 1501 N N . VAL A 1 185 ? 24.531 -6.345 22.967 1.00 58.00 185 VAL A N 1
ATOM 1502 C CA . VAL A 1 185 ? 24.743 -5.259 23.941 1.00 58.00 185 VAL A CA 1
ATOM 1503 C C . VAL A 1 185 ? 23.753 -5.341 25.106 1.00 58.00 185 VAL A C 1
ATOM 1505 O O . VAL A 1 185 ? 24.132 -5.035 26.225 1.00 58.00 185 VAL A O 1
ATOM 1508 N N . LYS A 1 186 ? 22.510 -5.787 24.876 1.00 53.47 186 LYS A N 1
ATOM 1509 C CA . LYS A 1 186 ? 21.509 -5.989 25.944 1.00 53.47 186 LYS A CA 1
ATOM 1510 C C . LYS A 1 186 ? 21.726 -7.256 26.786 1.00 53.47 186 LYS A C 1
ATOM 1512 O O . LYS A 1 186 ? 21.045 -7.421 27.792 1.00 53.47 186 LYS A O 1
AT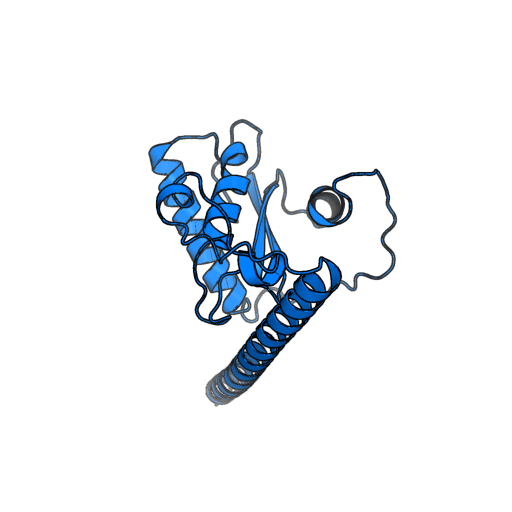OM 1517 N N . ALA A 1 187 ? 22.608 -8.157 26.357 1.00 52.16 187 ALA A N 1
ATOM 1518 C CA . ALA A 1 187 ? 22.912 -9.416 27.041 1.00 52.16 187 ALA A CA 1
ATOM 1519 C C . ALA A 1 187 ? 24.161 -9.343 27.948 1.00 52.16 187 ALA A C 1
ATOM 1521 O O . ALA A 1 187 ? 24.560 -10.369 28.500 1.00 52.16 187 ALA A O 1
ATOM 1522 N N . ILE A 1 188 ? 24.777 -8.161 28.073 1.00 44.75 188 ILE A N 1
ATOM 1523 C CA . ILE A 1 188 ? 25.917 -7.837 28.950 1.00 44.75 188 ILE A CA 1
ATOM 1524 C C . ILE A 1 188 ? 25.417 -6.875 30.025 1.00 44.75 188 ILE A C 1
ATOM 1526 O O . ILE A 1 188 ? 25.819 -7.056 31.194 1.00 44.75 188 ILE A O 1
#

Radius of gyration: 19.88 Å; chains: 1; bounding box: 46×43×64 Å

pLDDT: mean 72.57, std 12.8, range [35.81, 89.38]

Foldseek 3Di:
DADDQFPVQFGDKDWDADPQLRQIAIATHNDPDPVRNVVCCCCPPPCVDDDDDDDDDDDDDDDDPPDDDDVSVVVVCVVLVVLLVVVCVPPHRVSRVCRRVSSVVQQLDQDDLLNGRSCCLVPVDHDDDPPCVVVDPPPDPDVDDPVRVVVVSVVSNVVSSVSSVVSVVVVVVVVVVVVVVVVVVVVD

Sequence (188 aa):
MELPLTVHGNKYVTVFMDYLTKWVEAFPAADETSEAIAILLANEIIFPHEDVYPFTGIEKINTTSHLQMDKLVEIMDRILHAMIAKYSSLQGENLDEYLPKLSFAYCTMYHESTKELRFFLLYGRDALIRGDEALSHRRHTGMVDVDDYKSELMISLAKAWYITWSSISKAQKAQKKQNDKEVRVKAI

Organism: Amphimedon queenslandica (NCBI:txid400682)

Secondary structure (DSSP, 8-state):
-B-SPPTT---EEEEEE-TTT--EEEEEES---HHHHHHHIIIIII-TTS------S-------TTS---HHHHHHHHHHHHHHHHHHHHH-S-HHHHHHHHHHHHHTSEETTTTEEHHHHHHSS----TTGGGT----------HHHHHHHHHHHHHHHHHHHHHHHHHHHHHHHHHHHHHHHHHT-

InterPro domains:
  IPR012337 Ribonuclease H-like superfamily [SSF53098] (3-115)
  IPR036397 Ribonuclease H superfamily [G3DSA:3.30.420.10] (1-58)
  IPR036397 Ribonuclease H superfamily [G3DSA:3.30.420.10] (59-143)
  IPR052160 Gypsy Retrotransposon Integrase-like [PTHR47266] (3-164)